Protein 9UUJ (pdb70)

B-factor: mean 112.84, std 22.41, range [71.05, 209.16]

Radius of gyration: 23.54 Å; Cα contacts (8 Å, |Δi|>4): 653; chains: 2; bounding box: 39×75×49 Å

Structure (mmCIF, N/CA/C/O backbone):
data_9UUJ
#
_entry.id   9UUJ
#
_cell.length_a   125.094
_cell.length_b   125.094
_cell.length_c   73.588
_cell.angle_alpha   90.00
_cell.angle_beta   90.00
_cell.angle_gamma   120.00
#
_symmetry.space_group_name_H-M   'P 64'
#
loop_
_entity.id
_entity.type
_entity.pdbx_description
1 polymer 'AP-2 complex subunit mu'
2 polymer 'Protein E7'
#
loop_
_atom_site.group_PDB
_atom_site.id
_atom_site.type_symbol
_atom_site.label_atom_id
_atom_site.label_alt_id
_atom_site.label_comp_id
_atom_site.label_asym_id
_atom_site.label_entity_id
_atom_site.label_seq_id
_atom_site.pdbx_PDB_ins_code
_atom_site.Cartn_x
_atom_site.Cartn_y
_atom_site.Cartn_z
_atom_site.occupancy
_atom_site.B_iso_or_equiv
_atom_site.auth_seq_id
_atom_site.auth_comp_id
_atom_site.auth_asym_id
_atom_site.auth_atom_id
_atom_site.pdbx_PDB_model_num
ATOM 1 N N . ILE A 1 5 ? 49.007 2.765 28.649 1.00 144.97 159 ILE A N 1
ATOM 2 C CA . ILE A 1 5 ? 49.269 1.825 27.569 1.00 148.36 159 ILE A CA 1
ATOM 3 C C . ILE A 1 5 ? 50.715 1.350 27.686 1.00 151.86 159 ILE A C 1
ATOM 4 O O . ILE A 1 5 ? 51.653 2.144 27.589 1.00 153.30 159 ILE A O 1
ATOM 9 N N . GLY A 1 6 ? 50.887 0.049 27.907 1.00 148.22 160 GLY A N 1
ATOM 10 C CA . GLY A 1 6 ? 52.174 -0.518 28.244 1.00 149.84 160 GLY A CA 1
ATOM 11 C C . GLY A 1 6 ? 53.036 -0.964 27.090 1.00 156.04 160 GLY A C 1
ATOM 12 O O . GLY A 1 6 ? 54.151 -1.447 27.315 1.00 155.53 160 GLY A O 1
ATOM 13 N N . TRP A 1 7 ? 52.554 -0.830 25.855 1.00 156.41 161 TRP A N 1
ATOM 14 C CA . TRP A 1 7 ? 53.338 -1.172 24.678 1.00 150.75 161 TRP A CA 1
ATOM 15 C C . TRP A 1 7 ? 53.851 0.044 23.922 1.00 149.88 161 TRP A C 1
ATOM 16 O O . TRP A 1 7 ? 54.642 -0.120 22.985 1.00 149.47 161 TRP A O 1
ATOM 27 N N . ARG A 1 8 ? 53.429 1.251 24.295 1.00 153.62 162 ARG A N 1
ATOM 28 C CA . ARG A 1 8 ? 53.865 2.457 23.603 1.00 151.46 162 ARG A CA 1
ATOM 29 C C . ARG A 1 8 ? 53.964 3.594 24.606 1.00 151.66 162 ARG A C 1
ATOM 30 O O . ARG A 1 8 ? 53.029 3.828 25.377 1.00 150.26 162 ARG A O 1
ATOM 38 N N . ARG A 1 9 ? 55.092 4.294 24.589 1.00 150.42 163 ARG A N 1
ATOM 39 C CA . ARG A 1 9 ? 55.290 5.430 25.472 1.00 147.60 163 ARG A CA 1
ATOM 40 C C . ARG A 1 9 ? 54.628 6.675 24.890 1.00 146.57 163 ARG A C 1
ATOM 41 O O . ARG A 1 9 ? 54.406 6.789 23.682 1.00 143.69 163 ARG A O 1
ATOM 49 N N . GLU A 1 10 ? 54.306 7.614 25.773 1.00 150.26 164 GLU A N 1
ATOM 50 C CA . GLU A 1 10 ? 53.709 8.878 25.374 1.00 146.68 164 GLU A CA 1
ATOM 51 C C . GLU A 1 10 ? 54.791 9.890 25.023 1.00 142.95 164 GLU A C 1
ATOM 52 O O . GLU A 1 10 ? 55.889 9.881 25.587 1.00 137.02 164 GLU A O 1
ATOM 58 N N . GLY A 1 11 ? 54.470 10.765 24.075 1.00 143.13 165 GLY A N 1
ATOM 59 C CA . GLY A 1 11 ? 55.373 11.825 23.684 1.00 140.66 165 GLY A CA 1
ATOM 60 C C . GLY A 1 11 ? 56.284 11.519 22.517 1.00 138.40 165 GLY A C 1
ATOM 61 O O . GLY A 1 11 ? 57.220 12.290 22.270 1.00 137.63 165 GLY A O 1
ATOM 62 N N . ILE A 1 12 ? 56.053 10.423 21.793 1.00 143.40 166 ILE A N 1
ATOM 63 C CA . ILE A 1 12 ? 56.857 10.132 20.612 1.00 136.97 166 ILE A CA 1
ATOM 64 C C . ILE A 1 12 ? 56.505 11.125 19.515 1.00 123.17 166 ILE A C 1
ATOM 65 O O . ILE A 1 12 ? 55.325 11.386 19.246 1.00 121.83 166 ILE A O 1
ATOM 70 N N . LYS A 1 13 ? 57.527 11.697 18.883 1.00 124.70 167 LYS A N 1
ATOM 71 C CA . LYS A 1 13 ? 57.328 12.657 17.802 1.00 124.62 167 LYS A CA 1
ATOM 72 C C . LYS A 1 13 ? 58.391 12.441 16.738 1.00 123.70 167 LYS A C 1
ATOM 73 O O . LYS A 1 13 ? 59.583 12.627 17.002 1.00 120.11 167 LYS A O 1
ATOM 77 N N . TYR A 1 14 ? 57.954 12.031 15.551 1.00 124.22 168 TYR A N 1
ATOM 78 C CA . TYR A 1 14 ? 58.797 11.935 14.373 1.00 122.94 168 TYR A CA 1
ATOM 79 C C . TYR A 1 14 ? 58.447 13.049 13.397 1.00 122.45 168 TYR A C 1
ATOM 80 O O . TYR A 1 14 ? 57.301 13.499 13.325 1.00 116.32 168 TYR A O 1
ATOM 89 N N . ARG A 1 15 ? 59.455 13.488 12.645 1.00 127.08 169 ARG A N 1
ATOM 90 C CA . ARG A 1 15 ? 59.280 14.521 11.631 1.00 128.72 169 ARG A CA 1
ATOM 91 C C . ARG A 1 15 ? 58.516 13.967 10.437 1.00 129.09 169 ARG A C 1
ATOM 92 O O . ARG A 1 15 ? 57.379 14.370 10.163 1.00 125.00 169 ARG A O 1
ATOM 100 N N . ARG A 1 16 ? 59.153 13.048 9.718 1.00 130.24 170 ARG A N 1
ATOM 101 C CA . ARG A 1 16 ? 58.545 12.373 8.577 1.00 128.05 170 ARG A CA 1
ATOM 102 C C . ARG A 1 16 ? 57.792 11.161 9.108 1.00 123.53 170 ARG A C 1
ATOM 103 O O . ARG A 1 16 ? 58.390 10.119 9.392 1.00 122.83 170 ARG A O 1
ATOM 111 N N . ASN A 1 17 ? 56.475 11.296 9.256 1.00 115.71 171 ASN A N 1
ATOM 112 C CA . ASN A 1 17 ? 55.655 10.169 9.684 1.00 120.60 171 ASN A CA 1
ATOM 113 C C . ASN A 1 17 ? 55.593 9.100 8.599 1.00 123.51 171 ASN A C 1
ATOM 114 O O . ASN A 1 17 ? 54.714 9.141 7.731 1.00 124.61 171 ASN A O 1
ATOM 119 N N . GLU A 1 18 ? 56.507 8.135 8.650 1.00 121.20 172 GLU A N 1
ATOM 120 C CA . GLU A 1 18 ? 56.573 7.066 7.667 1.00 112.70 172 GLU A CA 1
ATOM 121 C C . GLU A 1 18 ? 55.899 5.802 8.185 1.00 116.83 172 GLU A C 1
ATOM 122 O O . GLU A 1 18 ? 55.487 5.707 9.344 1.00 118.30 172 GLU A O 1
ATOM 128 N N . LEU A 1 19 ? 55.812 4.811 7.299 1.00 115.49 173 LEU A N 1
ATOM 129 C CA . LEU A 1 19 ? 55.011 3.622 7.573 1.00 107.00 173 LEU A CA 1
ATOM 130 C C . LEU A 1 19 ? 55.448 2.527 6.611 1.00 107.32 173 LEU A C 1
ATOM 131 O O . LEU A 1 19 ? 55.126 2.587 5.421 1.00 110.18 173 LEU A O 1
ATOM 136 N N . PHE A 1 20 ? 56.179 1.541 7.117 1.00 103.70 174 PHE A N 1
ATOM 137 C CA . PHE A 1 20 ? 56.621 0.408 6.320 1.00 106.18 174 PHE A CA 1
ATOM 138 C C . PHE A 1 20 ? 55.816 -0.825 6.706 1.00 106.63 174 PHE A C 1
ATOM 139 O O . PHE A 1 20 ? 55.620 -1.103 7.894 1.00 107.43 174 PHE A O 1
ATOM 147 N N . LEU A 1 21 ? 55.350 -1.558 5.696 1.00 105.22 175 LEU A N 1
ATOM 148 C CA . LEU A 1 21 ? 54.424 -2.672 5.891 1.00 98.17 175 LEU A CA 1
ATOM 149 C C . LEU A 1 21 ? 54.895 -3.849 5.048 1.00 96.11 175 LEU A C 1
ATOM 150 O O . LEU A 1 21 ? 54.896 -3.766 3.817 1.00 99.48 175 LEU A O 1
ATOM 155 N N . ASP A 1 22 ? 55.287 -4.940 5.701 1.00 91.49 176 ASP A N 1
ATOM 156 C CA . ASP A 1 22 ? 55.780 -6.128 5.018 1.00 88.64 176 ASP A CA 1
ATOM 157 C C . ASP A 1 22 ? 54.767 -7.256 5.159 1.00 84.90 176 ASP A C 1
ATOM 158 O O . ASP A 1 22 ? 54.368 -7.600 6.277 1.00 88.69 176 ASP A O 1
ATOM 163 N N . VAL A 1 23 ? 54.348 -7.821 4.030 1.00 84.47 177 VAL A N 1
ATOM 164 C CA . VAL A 1 23 ? 53.428 -8.954 3.998 1.00 80.01 177 VAL A CA 1
ATOM 165 C C . VAL A 1 23 ? 54.243 -10.177 3.603 1.00 82.63 177 VAL A C 1
ATOM 166 O O . VAL A 1 23 ? 54.695 -10.292 2.457 1.00 80.69 177 VAL A O 1
ATOM 170 N N . LEU A 1 24 ? 54.427 -11.094 4.547 1.00 83.26 178 LEU A N 1
ATOM 171 C CA . LEU A 1 24 ? 55.362 -12.205 4.407 1.00 82.24 178 LEU A CA 1
ATOM 172 C C . LEU A 1 24 ? 54.586 -13.514 4.445 1.00 84.54 178 LEU A C 1
ATOM 173 O O . LEU A 1 24 ? 54.066 -13.900 5.497 1.00 89.55 178 LEU A O 1
ATOM 178 N N . GLU A 1 25 ? 54.517 -14.203 3.313 1.00 85.78 179 GLU A N 1
ATOM 179 C CA . GLU A 1 25 ? 53.812 -15.471 3.225 1.00 88.64 179 GLU A CA 1
ATOM 180 C C . GLU A 1 25 ? 54.782 -16.601 2.904 1.00 92.05 179 GLU A C 1
ATOM 181 O O . GLU A 1 25 ? 55.895 -16.380 2.419 1.00 96.23 179 GLU A O 1
ATOM 187 N N . SER A 1 26 ? 54.341 -17.826 3.187 1.00 89.39 180 SER A N 1
ATOM 188 C CA . SER A 1 26 ? 55.085 -19.039 2.857 1.00 89.85 180 SER A CA 1
ATOM 189 C C . SER A 1 26 ? 54.113 -20.025 2.229 1.00 90.69 180 SER A C 1
ATOM 190 O O . SER A 1 26 ? 53.249 -20.575 2.921 1.00 93.96 180 SER A O 1
ATOM 193 N N . VAL A 1 27 ? 54.249 -20.246 0.926 1.00 89.20 181 VAL A N 1
ATOM 194 C CA . VAL A 1 27 ? 53.356 -21.134 0.194 1.00 83.10 181 VAL A CA 1
ATOM 195 C C . VAL A 1 27 ? 53.874 -22.563 0.300 1.00 87.67 181 VAL A C 1
ATOM 196 O O . VAL A 1 27 ? 55.054 -22.834 0.048 1.00 95.49 181 VAL A O 1
ATOM 200 N N . ASN A 1 28 ? 52.994 -23.473 0.700 1.00 80.91 182 ASN A N 1
ATOM 201 C CA . ASN A 1 28 ? 53.315 -24.881 0.868 1.00 79.88 182 ASN A CA 1
ATOM 202 C C . ASN A 1 28 ? 52.424 -25.698 -0.055 1.00 85.69 182 ASN A C 1
ATOM 203 O O . ASN A 1 28 ? 51.225 -25.431 -0.164 1.00 96.20 182 ASN A O 1
ATOM 208 N N . LEU A 1 29 ? 53.004 -26.695 -0.715 1.00 85.04 183 LEU A N 1
ATOM 209 C CA . LEU A 1 29 ? 52.249 -27.447 -1.705 1.00 82.80 183 LEU A CA 1
ATOM 210 C C . LEU A 1 29 ? 52.838 -28.840 -1.864 1.00 81.08 183 LEU A C 1
ATOM 211 O O . LEU A 1 29 ? 54.059 -29.003 -1.918 1.00 86.74 183 LEU A O 1
ATOM 216 N N . LEU A 1 30 ? 51.961 -29.835 -1.938 1.00 82.29 184 LEU A N 1
ATOM 217 C CA . LEU A 1 30 ? 52.312 -31.173 -2.386 1.00 84.43 184 LEU A CA 1
ATOM 218 C C . LEU A 1 30 ? 51.474 -31.491 -3.613 1.00 83.31 184 LEU A C 1
ATOM 219 O O . LEU A 1 30 ? 50.249 -31.342 -3.585 1.00 88.91 184 LEU A O 1
ATOM 224 N N . MET A 1 31 ? 52.127 -31.915 -4.688 1.00 82.57 185 MET A N 1
ATOM 225 C CA . MET A 1 31 ? 51.457 -32.098 -5.965 1.00 88.57 185 MET A CA 1
ATOM 226 C C . MET A 1 31 ? 51.843 -33.439 -6.570 1.00 91.99 185 MET A C 1
ATOM 227 O O . MET A 1 31 ? 53.014 -33.828 -6.545 1.00 95.80 185 MET A O 1
ATOM 232 N N . SER A 1 32 ? 50.852 -34.146 -7.108 1.00 89.67 186 SER A N 1
ATOM 233 C CA . SER A 1 32 ? 51.093 -35.397 -7.805 1.00 94.32 186 SER A CA 1
ATOM 234 C C . SER A 1 32 ? 51.880 -35.120 -9.086 1.00 103.67 186 SER A C 1
ATOM 235 O O . SER A 1 32 ? 52.012 -33.968 -9.507 1.00 103.93 186 SER A O 1
ATOM 238 N N . PRO A 1 33 ? 52.442 -36.154 -9.724 1.00 102.54 187 PRO A N 1
ATOM 239 C CA . PRO A 1 33 ? 53.137 -35.915 -11.002 1.00 102.04 187 PRO A CA 1
ATOM 240 C C . PRO A 1 33 ? 52.227 -35.377 -12.088 1.00 105.88 187 PRO A C 1
ATOM 241 O O . PRO A 1 33 ? 52.693 -34.663 -12.984 1.00 106.60 187 PRO A O 1
ATOM 245 N N . GLN A 1 34 ? 50.938 -35.689 -12.024 1.00 105.49 188 GLN A N 1
ATOM 246 C CA . GLN A 1 34 ? 49.977 -35.298 -13.042 1.00 101.58 188 GLN A CA 1
ATOM 247 C C . GLN A 1 34 ? 49.428 -33.892 -12.839 1.00 102.95 188 GLN A C 1
ATOM 248 O O . GLN A 1 34 ? 48.559 -33.468 -13.607 1.00 104.53 188 GLN A O 1
ATOM 254 N N . GLY A 1 35 ? 49.908 -33.163 -11.836 1.00 105.96 189 GLY A N 1
ATOM 255 C CA . GLY A 1 35 ? 49.493 -31.793 -11.621 1.00 106.19 189 GLY A CA 1
ATOM 256 C C . GLY A 1 35 ? 48.323 -31.597 -10.686 1.00 106.05 189 GLY A C 1
ATOM 257 O O . GLY A 1 35 ? 47.777 -30.487 -10.632 1.00 108.02 189 GLY A O 1
ATOM 258 N N . GLN A 1 36 ? 47.916 -32.626 -9.947 1.00 102.45 190 GLN A N 1
ATOM 259 C CA . GLN A 1 36 ? 46.810 -32.506 -9.009 1.00 102.64 190 GLN A CA 1
ATOM 260 C C . GLN A 1 36 ? 47.336 -32.034 -7.659 1.00 96.18 190 GLN A C 1
ATOM 261 O O . GLN A 1 36 ? 48.333 -32.561 -7.156 1.00 94.27 190 GLN A O 1
ATOM 267 N N . VAL A 1 37 ? 46.680 -31.028 -7.087 1.00 85.05 191 VAL A N 1
ATOM 268 C CA . VAL A 1 37 ? 47.101 -30.466 -5.807 1.00 87.28 191 VAL A CA 1
ATOM 269 C C . VAL A 1 37 ? 46.679 -31.429 -4.702 1.00 91.74 191 VAL A C 1
ATOM 270 O O . VAL A 1 37 ? 45.487 -31.599 -4.433 1.00 94.01 191 VAL A O 1
ATOM 274 N N . LEU A 1 38 ? 47.661 -32.064 -4.059 1.00 95.00 192 LEU A N 1
ATOM 275 C CA . LEU A 1 38 ? 47.371 -33.022 -2.995 1.00 93.43 192 LEU A CA 1
ATOM 276 C C . LEU A 1 38 ? 47.112 -32.317 -1.667 1.00 96.52 192 LEU A C 1
ATOM 277 O O . LEU A 1 38 ? 46.211 -32.708 -0.916 1.00 101.90 192 LEU A O 1
ATOM 282 N N . SER A 1 39 ? 47.892 -31.283 -1.365 1.00 92.05 193 SER A N 1
ATOM 283 C CA . SER A 1 39 ? 47.717 -30.495 -0.154 1.00 91.45 193 SER A CA 1
ATOM 284 C C . SER A 1 39 ? 48.430 -29.170 -0.357 1.00 88.23 193 SER A C 1
ATOM 285 O O . SER A 1 39 ? 49.524 -29.133 -0.923 1.00 91.50 193 SER A O 1
ATOM 288 N N . ALA A 1 40 ? 47.805 -28.088 0.095 1.00 91.18 194 ALA A N 1
ATOM 289 C CA . ALA A 1 40 ? 48.400 -26.774 -0.083 1.00 90.60 194 ALA A CA 1
ATOM 290 C C . ALA A 1 40 ? 47.779 -25.795 0.900 1.00 93.27 194 ALA A C 1
ATOM 291 O O . ALA A 1 40 ? 46.585 -25.872 1.205 1.00 99.89 194 ALA A O 1
ATOM 293 N N . HIS A 1 41 ? 48.609 -24.881 1.396 1.00 90.74 195 HIS A N 1
ATOM 294 C CA . HIS A 1 41 ? 48.159 -23.797 2.259 1.00 95.55 195 HIS A CA 1
ATOM 295 C C . HIS A 1 41 ? 49.243 -22.731 2.294 1.00 95.94 195 HIS A C 1
ATOM 296 O O . HIS A 1 41 ? 50.393 -22.978 1.921 1.00 100.14 195 HIS A O 1
ATOM 303 N N . VAL A 1 42 ? 48.862 -21.543 2.754 1.00 93.90 196 VAL A N 1
ATOM 304 C CA . VAL A 1 42 ? 49.778 -20.422 2.918 1.00 87.19 196 VAL A CA 1
ATOM 305 C C . VAL A 1 42 ? 49.809 -20.045 4.391 1.00 86.23 196 VAL A C 1
ATOM 306 O O . VAL A 1 42 ? 48.756 -19.912 5.023 1.00 92.18 196 VAL A O 1
ATOM 310 N N . SER A 1 43 ? 51.012 -19.892 4.938 1.00 84.40 197 SER A N 1
ATOM 311 C CA . SER A 1 43 ? 51.217 -19.373 6.284 1.00 87.68 197 SER A CA 1
ATOM 312 C C . SER A 1 43 ? 51.855 -17.997 6.166 1.00 89.70 197 SER A C 1
ATOM 313 O O . SER A 1 43 ? 52.929 -17.861 5.570 1.00 98.00 197 SER A O 1
ATOM 316 N N . GLY A 1 44 ? 51.200 -16.981 6.727 1.00 91.16 198 GLY A N 1
ATOM 317 C CA . GLY A 1 44 ? 51.639 -15.618 6.548 1.00 96.81 198 GLY A CA 1
ATOM 318 C C . GLY A 1 44 ? 51.666 -14.840 7.849 1.00 98.97 198 GLY A C 1
ATOM 319 O O . GLY A 1 44 ? 51.074 -15.228 8.855 1.00 102.71 198 GLY A O 1
ATOM 320 N N . ARG A 1 45 ? 52.377 -13.717 7.801 1.00 92.49 199 ARG A N 1
ATOM 321 C CA . ARG A 1 45 ? 52.401 -12.754 8.891 1.00 94.07 199 ARG A CA 1
ATOM 322 C C . ARG A 1 45 ? 52.552 -11.360 8.297 1.00 92.18 199 ARG A C 1
ATOM 323 O O . ARG A 1 45 ? 53.046 -11.189 7.180 1.00 94.65 199 ARG A O 1
ATOM 331 N N . VAL A 1 46 ? 52.111 -10.357 9.054 1.00 96.25 200 VAL A N 1
ATOM 332 C CA . VAL A 1 46 ? 52.142 -8.966 8.613 1.00 90.37 200 VAL A CA 1
ATOM 333 C C . VAL A 1 46 ? 52.857 -8.160 9.689 1.00 93.10 200 VAL A C 1
ATOM 334 O O . VAL A 1 46 ? 52.332 -7.992 10.798 1.00 101.07 200 VAL A O 1
ATOM 338 N N . VAL A 1 47 ? 54.049 -7.665 9.368 1.00 93.61 201 VAL A N 1
ATOM 339 C CA . VAL A 1 47 ? 54.870 -6.893 10.293 1.00 94.25 201 VAL A CA 1
ATOM 340 C C . VAL A 1 47 ? 54.851 -5.435 9.853 1.00 96.37 201 VAL A C 1
ATOM 341 O O . VAL A 1 47 ? 54.825 -5.138 8.652 1.00 98.90 201 VAL A O 1
ATOM 345 N N . MET A 1 48 ? 54.852 -4.528 10.826 1.00 97.85 202 MET A N 1
ATOM 346 C CA . MET A 1 48 ? 54.666 -3.104 10.578 1.00 99.00 202 MET A CA 1
ATOM 347 C C . MET A 1 48 ? 55.807 -2.331 11.217 1.00 104.82 202 MET A C 1
ATOM 348 O O . MET A 1 48 ? 55.973 -2.369 12.439 1.00 114.45 202 MET A O 1
ATOM 353 N N . LYS A 1 49 ? 56.597 -1.641 10.396 1.00 100.35 203 LYS A N 1
ATOM 354 C CA . LYS A 1 49 ? 57.570 -0.674 10.893 1.00 105.88 203 LYS A CA 1
ATOM 355 C C . LYS A 1 49 ? 56.886 0.686 10.982 1.00 113.82 203 LYS A C 1
ATOM 356 O O . LYS A 1 49 ? 56.646 1.338 9.960 1.00 112.85 203 LYS A O 1
ATOM 362 N N . SER A 1 50 ? 56.576 1.112 12.203 1.00 114.81 204 SER A N 1
ATOM 363 C CA . SER A 1 50 ? 55.788 2.309 12.458 1.00 111.43 204 SER A CA 1
ATOM 364 C C . SER A 1 50 ? 56.682 3.426 12.975 1.00 119.80 204 SER A C 1
ATOM 365 O O . SER A 1 50 ? 57.396 3.247 13.967 1.00 124.27 204 SER A O 1
ATOM 368 N N . TYR A 1 51 ? 56.624 4.583 12.309 1.00 119.85 205 TYR A N 1
ATOM 369 C CA . TYR A 1 51 ? 57.300 5.800 12.757 1.00 118.50 205 TYR A CA 1
ATOM 370 C C . TYR A 1 51 ? 56.290 6.952 12.721 1.00 120.62 205 TYR A C 1
ATOM 371 O O . TYR A 1 51 ? 56.364 7.845 11.875 1.00 116.29 205 TYR A O 1
ATOM 380 N N . LEU A 1 52 ? 55.344 6.928 13.656 1.00 124.49 206 LEU A N 1
ATOM 381 C CA . LEU A 1 52 ? 54.299 7.937 13.743 1.00 126.13 206 LEU A CA 1
ATOM 382 C C . LEU A 1 52 ? 54.401 8.680 15.069 1.00 125.76 206 LEU A C 1
ATOM 383 O O . LEU A 1 52 ? 54.898 8.143 16.064 1.00 129.69 206 LEU A O 1
ATOM 388 N N . SER A 1 53 ? 53.926 9.923 15.073 1.00 125.44 207 SER A N 1
ATOM 389 C CA . SER A 1 53 ? 54.091 10.810 16.215 1.00 128.79 207 SER A CA 1
ATOM 390 C C . SER A 1 53 ? 52.887 10.734 17.145 1.00 131.56 207 SER A C 1
ATOM 391 O O . SER A 1 53 ? 51.743 10.628 16.695 1.00 128.28 207 SER A O 1
ATOM 394 N N . GLY A 1 54 ? 53.156 10.789 18.448 1.00 139.23 208 GLY A N 1
ATOM 395 C CA . GLY A 1 54 ? 52.090 10.800 19.432 1.00 140.10 208 GLY A CA 1
ATOM 396 C C . GLY A 1 54 ? 51.533 9.413 19.707 1.00 134.44 208 GLY A C 1
ATOM 397 O O . GLY A 1 54 ? 52.242 8.408 19.659 1.00 136.52 208 GLY A O 1
ATOM 398 N N . MET A 1 55 ? 50.237 9.371 20.012 1.00 132.40 209 MET A N 1
ATOM 399 C CA . MET A 1 55 ? 49.525 8.117 20.224 1.00 133.58 209 MET A CA 1
ATOM 400 C C . MET A 1 55 ? 48.487 7.943 19.122 1.00 137.19 209 MET A C 1
ATOM 401 O O . MET A 1 55 ? 47.295 8.196 19.341 1.00 140.98 209 MET A O 1
ATOM 406 N N . PRO A 1 56 ? 48.896 7.517 17.932 1.00 136.49 210 PRO A N 1
ATOM 407 C CA . PRO A 1 56 ? 47.965 7.453 16.805 1.00 131.83 210 PRO A CA 1
ATOM 408 C C . PRO A 1 56 ? 47.049 6.241 16.882 1.00 136.31 210 PRO A C 1
ATOM 409 O O . PRO A 1 56 ? 47.311 5.260 17.580 1.00 139.38 210 PRO A O 1
ATOM 413 N N . GLU A 1 57 ? 45.955 6.330 16.132 1.00 140.39 211 GLU A N 1
ATOM 414 C CA . GLU A 1 57 ? 44.949 5.279 16.051 1.00 140.25 211 GLU A CA 1
ATOM 415 C C . GLU A 1 57 ? 44.861 4.826 14.600 1.00 139.39 211 GLU A C 1
ATOM 416 O O . GLU A 1 57 ? 44.562 5.634 13.714 1.00 141.44 211 GLU A O 1
ATOM 422 N N . CYS A 1 58 ? 45.127 3.544 14.356 1.00 132.94 212 CYS A N 1
ATOM 423 C CA . CYS A 1 58 ? 45.295 3.027 13.005 1.00 124.64 212 CYS A CA 1
ATOM 424 C C . CYS A 1 58 ? 44.264 1.952 12.692 1.00 131.01 212 CYS A C 1
ATOM 425 O O . CYS A 1 58 ? 43.947 1.109 13.537 1.00 131.84 212 CYS A O 1
ATOM 428 N N . LYS A 1 59 ? 43.760 1.986 11.460 1.00 131.46 213 LYS A N 1
ATOM 429 C CA . LYS A 1 59 ? 42.781 1.026 10.966 1.00 133.97 213 LYS A CA 1
ATOM 430 C C . LYS A 1 59 ? 43.360 0.333 9.743 1.00 131.14 213 LYS A C 1
ATOM 431 O O . LYS A 1 59 ? 43.663 0.986 8.740 1.00 131.40 213 LYS A O 1
ATOM 437 N N . PHE A 1 60 ? 43.512 -0.981 9.827 1.00 131.56 214 PHE A N 1
ATOM 438 C CA . PHE A 1 60 ? 44.069 -1.781 8.749 1.00 124.72 214 PHE A CA 1
ATOM 439 C C . PHE A 1 60 ? 42.959 -2.616 8.126 1.00 124.06 214 PHE A C 1
ATOM 440 O O . PHE A 1 60 ? 42.256 -3.350 8.829 1.00 125.22 214 PHE A O 1
ATOM 448 N N . GLY A 1 61 ? 42.791 -2.483 6.811 1.00 116.94 215 GLY A N 1
ATOM 449 C CA . GLY A 1 61 ? 41.760 -3.214 6.105 1.00 124.16 215 GLY A CA 1
ATOM 450 C C . GLY A 1 61 ? 42.333 -3.915 4.891 1.00 120.45 215 GLY A C 1
ATOM 451 O O . GLY A 1 61 ? 43.420 -3.590 4.409 1.00 114.31 215 GLY A O 1
ATOM 452 N N . MET A 1 62 ? 41.570 -4.884 4.395 1.00 126.22 216 MET A N 1
ATOM 453 C CA . MET A 1 62 ? 42.007 -5.739 3.297 1.00 122.11 216 MET A CA 1
ATOM 454 C C . MET A 1 62 ? 40.790 -6.467 2.741 1.00 129.76 216 MET A C 1
ATOM 455 O O . MET A 1 62 ? 39.663 -6.289 3.214 1.00 139.77 216 MET A O 1
ATOM 460 N N . ASN A 1 63 ? 41.032 -7.300 1.731 1.00 124.51 217 ASN A N 1
ATOM 461 C CA . ASN A 1 63 ? 39.985 -8.088 1.083 1.00 133.65 217 ASN A CA 1
ATOM 462 C C . ASN A 1 63 ? 39.772 -9.380 1.866 1.00 136.95 217 ASN A C 1
ATOM 463 O O . ASN A 1 63 ? 40.308 -10.436 1.531 1.00 136.37 217 ASN A O 1
ATOM 468 N N . ASP A 1 64 ? 38.965 -9.297 2.920 1.00 147.08 218 ASP A N 1
ATOM 469 C CA . ASP A 1 64 ? 38.690 -10.458 3.755 1.00 145.54 218 ASP A CA 1
ATOM 470 C C . ASP A 1 64 ? 37.265 -10.938 3.485 1.00 153.13 218 ASP A C 1
ATOM 471 O O . ASP A 1 64 ? 37.037 -12.119 3.219 1.00 147.74 218 ASP A O 1
ATOM 476 N N . GLN A 1 85 ? 39.716 -9.455 -6.980 1.00 152.95 239 GLN A N 1
ATOM 477 C CA . GLN A 1 85 ? 40.250 -10.512 -6.126 1.00 161.78 239 GLN A CA 1
ATOM 478 C C . GLN A 1 85 ? 39.712 -10.425 -4.702 1.00 167.01 239 GLN A C 1
ATOM 479 O O . GLN A 1 85 ? 39.400 -9.343 -4.205 1.00 159.65 239 GLN A O 1
ATOM 485 N N . SER A 1 86 ? 39.612 -11.582 -4.052 1.00 169.71 240 SER A N 1
ATOM 486 C CA . SER A 1 86 ? 39.229 -11.670 -2.651 1.00 160.64 240 SER A CA 1
ATOM 487 C C . SER A 1 86 ? 40.012 -12.807 -2.010 1.00 154.17 240 SER A C 1
ATOM 488 O O . SER A 1 86 ? 40.716 -13.563 -2.685 1.00 147.30 240 SER A O 1
ATOM 491 N N . ILE A 1 87 ? 39.898 -12.918 -0.688 1.00 153.18 241 ILE A N 1
ATOM 492 C CA . ILE A 1 87 ? 40.477 -14.044 0.034 1.00 155.25 241 ILE A CA 1
ATOM 493 C C . ILE A 1 87 ? 39.719 -14.232 1.338 1.00 154.68 241 ILE A C 1
ATOM 494 O O . ILE A 1 87 ? 39.239 -13.272 1.948 1.00 149.72 241 ILE A O 1
ATOM 499 N N . ALA A 1 88 ? 39.583 -15.491 1.739 1.00 158.29 242 ALA A N 1
ATOM 500 C CA . ALA A 1 88 ? 39.163 -15.852 3.081 1.00 158.56 242 ALA A CA 1
ATOM 501 C C . ALA A 1 88 ? 40.384 -16.310 3.863 1.00 154.63 242 ALA A C 1
ATOM 502 O O . ALA A 1 88 ? 41.235 -17.037 3.338 1.00 146.63 242 ALA A O 1
ATOM 504 N N . ILE A 1 89 ? 40.468 -15.872 5.114 1.00 155.56 243 ILE A N 1
ATOM 505 C CA . ILE A 1 89 ? 41.595 -16.175 5.984 1.00 137.42 243 ILE A CA 1
ATOM 506 C C . ILE A 1 89 ? 41.100 -17.116 7.070 1.00 137.41 243 ILE A C 1
ATOM 507 O O . ILE A 1 89 ? 40.255 -16.740 7.892 1.00 151.58 243 ILE A O 1
ATOM 512 N N . ASP A 1 90 ? 41.634 -18.339 7.071 1.00 137.40 244 ASP A N 1
ATOM 513 C CA . ASP A 1 90 ? 41.112 -19.388 7.940 1.00 147.72 244 ASP A CA 1
ATOM 514 C C . ASP A 1 90 ? 41.339 -19.052 9.412 1.00 150.60 244 ASP A C 1
ATOM 515 O O . ASP A 1 90 ? 40.388 -18.965 10.198 1.00 157.40 244 ASP A O 1
ATOM 520 N N . ASP A 1 91 ? 42.595 -18.855 9.802 1.00 148.26 245 ASP A N 1
ATOM 521 C CA . ASP A 1 91 ? 42.952 -18.608 11.191 1.00 150.26 245 ASP A CA 1
ATOM 522 C C . ASP A 1 91 ? 43.500 -17.195 11.360 1.00 138.50 245 ASP A C 1
ATOM 523 O O . ASP A 1 91 ? 43.940 -16.553 10.403 1.00 126.53 245 ASP A O 1
ATOM 528 N N . CYS A 1 92 ? 43.462 -16.714 12.601 1.00 140.34 246 CYS A N 1
ATOM 529 C CA . CYS A 1 92 ? 44.005 -15.408 12.942 1.00 119.82 246 CYS A CA 1
ATOM 530 C C . CYS A 1 92 ? 44.555 -15.461 14.358 1.00 124.18 246 CYS A C 1
ATOM 531 O O . CYS A 1 92 ? 43.955 -16.075 15.244 1.00 134.24 246 CYS A O 1
ATOM 534 N N . THR A 1 93 ? 45.711 -14.828 14.555 1.00 121.33 247 THR A N 1
ATOM 535 C CA . THR A 1 93 ? 46.321 -14.717 15.880 1.00 132.63 247 THR A CA 1
ATOM 536 C C . THR A 1 93 ? 46.964 -13.334 15.945 1.00 135.46 247 THR A C 1
ATOM 537 O O . THR A 1 93 ? 48.025 -13.107 15.356 1.00 132.81 247 THR A O 1
ATOM 541 N N . PHE A 1 94 ? 46.314 -12.424 16.656 1.00 142.38 248 PHE A N 1
ATOM 542 C CA . PHE A 1 94 ? 46.648 -11.010 16.647 1.00 139.50 248 PHE A CA 1
ATOM 543 C C . PHE A 1 94 ? 47.575 -10.631 17.795 1.00 153.80 248 PHE A C 1
ATOM 544 O O . PHE A 1 94 ? 47.745 -11.371 18.768 1.00 160.07 248 PHE A O 1
ATOM 552 N N . HIS A 1 95 ? 48.162 -9.442 17.669 1.00 155.45 249 HIS A N 1
ATOM 553 C CA . HIS A 1 95 ? 48.923 -8.838 18.750 1.00 161.03 249 HIS A CA 1
ATOM 554 C C . HIS A 1 95 ? 47.977 -8.462 19.895 1.00 168.80 249 HIS A C 1
ATOM 555 O O . HIS A 1 95 ? 46.752 -8.569 19.790 1.00 168.06 249 HIS A O 1
ATOM 562 N N . GLN A 1 96 ? 48.561 -8.009 21.005 1.00 172.34 250 GLN A N 1
ATOM 563 C CA . GLN A 1 96 ? 47.768 -7.709 22.191 1.00 174.82 250 GLN A CA 1
ATOM 564 C C . GLN A 1 96 ? 47.129 -6.325 22.154 1.00 170.37 250 GLN A C 1
ATOM 565 O O . GLN A 1 96 ? 46.360 -5.995 23.065 1.00 168.63 250 GLN A O 1
ATOM 571 N N . CYS A 1 97 ? 47.416 -5.519 21.130 1.00 165.37 251 CYS A N 1
ATOM 572 C CA . CYS A 1 97 ? 46.948 -4.140 21.060 1.00 163.83 251 CYS A CA 1
ATOM 573 C C . CYS A 1 97 ? 45.699 -3.961 20.205 1.00 160.94 251 CYS A C 1
ATOM 574 O O . CYS A 1 97 ? 45.094 -2.882 20.243 1.00 157.74 251 CYS A O 1
ATOM 577 N N . VAL A 1 98 ? 45.298 -4.980 19.448 1.00 154.58 252 VAL A N 1
ATOM 578 C CA . VAL A 1 98 ? 44.216 -4.855 18.477 1.00 151.51 252 VAL A CA 1
ATOM 579 C C . VAL A 1 98 ? 42.870 -4.981 19.175 1.00 151.09 252 VAL A C 1
ATOM 580 O O . VAL A 1 98 ? 42.805 -5.103 20.403 1.00 154.70 252 VAL A O 1
ATOM 584 N N . ARG A 1 99 ? 41.793 -4.985 18.390 1.00 148.71 253 ARG A N 1
ATOM 585 C CA . ARG A 1 99 ? 40.433 -5.053 18.915 1.00 148.35 253 ARG A CA 1
ATOM 586 C C . ARG A 1 99 ? 39.407 -5.202 17.792 1.00 137.84 253 ARG A C 1
ATOM 587 O O . ARG A 1 99 ? 39.492 -4.526 16.766 1.00 124.30 253 ARG A O 1
ATOM 595 N N . ILE A 1 109 ? 40.204 -3.884 11.242 1.00 113.66 263 ILE A N 1
ATOM 596 C CA . ILE A 1 109 ? 40.896 -3.983 12.523 1.00 137.61 263 ILE A CA 1
ATOM 597 C C . ILE A 1 109 ? 41.346 -2.592 12.982 1.00 140.04 263 ILE A C 1
ATOM 598 O O . ILE A 1 109 ? 41.536 -1.695 12.159 1.00 138.87 263 ILE A O 1
ATOM 603 N N . SER A 1 110 ? 41.510 -2.415 14.295 1.00 138.76 264 SER A N 1
ATOM 604 C CA . SER A 1 110 ? 41.923 -1.144 14.876 1.00 135.60 264 SER A CA 1
ATOM 605 C C . SER A 1 110 ? 42.909 -1.394 16.006 1.00 141.90 264 SER A C 1
ATOM 606 O O . SER A 1 110 ? 42.812 -2.395 16.720 1.00 150.66 264 SER A O 1
ATOM 609 N N . PHE A 1 111 ? 43.839 -0.453 16.183 1.00 137.16 265 PHE A N 1
ATOM 610 C CA . PHE A 1 111 ? 44.923 -0.637 17.142 1.00 137.52 265 PHE A CA 1
ATOM 611 C C . PHE A 1 111 ? 45.762 0.620 17.319 1.00 139.08 265 PHE A C 1
ATOM 612 O O . PHE A 1 111 ? 45.860 1.451 16.410 1.00 136.96 265 PHE A O 1
ATOM 620 N N . ILE A 1 112 ? 46.380 0.765 18.492 1.00 142.39 266 ILE A N 1
ATOM 621 C CA . ILE A 1 112 ? 47.431 1.742 18.714 1.00 136.28 266 ILE A CA 1
ATOM 622 C C . ILE A 1 112 ? 48.773 0.998 18.571 1.00 136.83 266 ILE A C 1
ATOM 623 O O . ILE A 1 112 ? 49.083 0.160 19.429 1.00 139.38 266 ILE A O 1
ATOM 628 N N . PRO A 1 113 ? 49.539 1.255 17.523 1.00 130.76 267 PRO A N 1
ATOM 629 C CA . PRO A 1 113 ? 50.712 0.422 17.248 1.00 130.04 267 PRO A CA 1
ATOM 630 C C . PRO A 1 113 ? 51.908 0.864 18.070 1.00 127.25 267 PRO A C 1
ATOM 631 O O . PRO A 1 113 ? 52.100 2.064 18.311 1.00 131.32 267 PRO A O 1
ATOM 635 N N . PRO A 1 114 ? 52.735 -0.077 18.522 1.00 124.18 268 PRO A N 1
ATOM 636 C CA . PRO A 1 114 ? 53.963 0.293 19.233 1.00 127.09 268 PRO A CA 1
ATOM 637 C C . PRO A 1 114 ? 54.933 1.023 18.314 1.00 128.03 268 PRO A C 1
ATOM 638 O O . PRO A 1 114 ? 54.756 1.093 17.096 1.00 128.43 268 PRO A O 1
ATOM 642 N N . ASP A 1 115 ? 55.980 1.578 18.920 1.00 126.58 269 ASP A N 1
ATOM 643 C CA . ASP A 1 115 ? 57.002 2.311 18.182 1.00 124.41 269 ASP A CA 1
ATOM 644 C C . ASP A 1 115 ? 58.051 1.333 17.664 1.00 124.91 269 ASP A C 1
ATOM 645 O O . ASP A 1 115 ? 58.734 0.674 18.456 1.00 127.95 269 ASP A O 1
ATOM 650 N N . GLY A 1 116 ? 58.181 1.236 16.342 1.00 122.09 270 GLY A N 1
ATOM 651 C CA . GLY A 1 116 ? 59.195 0.377 15.759 1.00 113.93 270 GLY A CA 1
ATOM 652 C C . GLY A 1 116 ? 58.619 -0.842 15.060 1.00 112.40 270 GLY A C 1
ATOM 653 O O . GLY A 1 116 ? 57.461 -0.844 14.628 1.00 118.44 270 GLY A O 1
ATOM 654 N N . GLU A 1 117 ? 59.424 -1.895 14.939 1.00 112.55 271 GLU A N 1
ATOM 655 C CA . GLU A 1 117 ? 59.019 -3.109 14.237 1.00 113.38 271 GLU A CA 1
ATOM 656 C C . GLU A 1 117 ? 58.292 -4.057 15.183 1.00 112.29 271 GLU A C 1
ATOM 657 O O . GLU A 1 117 ? 58.796 -4.371 16.265 1.00 113.75 271 GLU A O 1
ATOM 663 N N . PHE A 1 118 ? 57.105 -4.503 14.774 1.00 109.36 272 PHE A N 1
ATOM 664 C CA . PHE A 1 118 ? 56.338 -5.467 15.549 1.00 111.92 272 PHE A CA 1
ATOM 665 C C . PHE A 1 118 ? 55.461 -6.274 14.604 1.00 113.45 272 PHE A C 1
ATOM 666 O O . PHE A 1 118 ? 55.095 -5.813 13.519 1.00 114.75 272 PHE A O 1
ATOM 674 N N . GLU A 1 119 ? 55.112 -7.483 15.037 1.00 113.18 273 GLU A N 1
ATOM 675 C CA . GLU A 1 119 ? 54.251 -8.367 14.259 1.00 112.40 273 GLU A CA 1
ATOM 676 C C . GLU A 1 119 ? 52.793 -8.030 14.547 1.00 113.84 273 GLU A C 1
ATOM 677 O O . GLU A 1 119 ? 52.340 -8.132 15.692 1.00 122.16 273 GLU A O 1
ATOM 683 N N . LEU A 1 120 ? 52.061 -7.624 13.508 1.00 109.24 274 LEU A N 1
ATOM 684 C CA . LEU A 1 120 ? 50.663 -7.243 13.685 1.00 109.02 274 LEU A CA 1
ATOM 685 C C . LEU A 1 120 ? 49.747 -8.458 13.754 1.00 112.05 274 LEU A C 1
ATOM 686 O O . LEU A 1 120 ? 48.821 -8.491 14.573 1.00 119.45 274 LEU A O 1
ATOM 691 N N . MET A 1 121 ? 49.985 -9.461 12.911 1.00 110.91 275 MET A N 1
ATOM 692 C CA . MET A 1 121 ? 49.092 -10.608 12.834 1.00 108.91 275 MET A CA 1
ATOM 693 C C . MET A 1 121 ? 49.788 -11.751 12.111 1.00 104.72 275 MET A C 1
ATOM 694 O O . MET A 1 121 ? 50.662 -11.528 11.269 1.00 108.09 275 MET A O 1
ATOM 699 N N . ARG A 1 122 ? 49.400 -12.972 12.467 1.00 103.64 276 ARG A N 1
ATOM 700 C CA . ARG A 1 122 ? 49.664 -14.166 11.680 1.00 100.68 276 ARG A CA 1
ATOM 701 C C . ARG A 1 122 ? 48.347 -14.638 11.078 1.00 104.87 276 ARG A C 1
ATOM 702 O O . ARG A 1 122 ? 47.266 -14.276 11.549 1.00 119.58 276 ARG A O 1
ATOM 706 N N . TYR A 1 123 ? 48.434 -15.435 10.018 1.00 102.91 277 TYR A N 1
ATOM 707 C CA . TYR A 1 123 ? 47.226 -15.950 9.384 1.00 105.49 277 TYR A CA 1
ATOM 708 C C . TYR A 1 123 ? 47.576 -17.191 8.573 1.00 106.42 277 TYR A C 1
ATOM 709 O O . TYR A 1 123 ? 48.741 -17.582 8.462 1.00 109.67 277 TYR A O 1
ATOM 718 N N . ARG A 1 124 ? 46.541 -17.813 8.015 1.00 100.15 278 ARG A N 1
ATOM 719 C CA . ARG A 1 124 ? 46.697 -18.997 7.177 1.00 98.40 278 ARG A CA 1
ATOM 720 C C . ARG A 1 124 ? 45.453 -19.123 6.316 1.00 103.90 278 ARG A C 1
ATOM 721 O O . ARG A 1 124 ? 44.340 -19.110 6.846 1.00 118.83 278 ARG A O 1
ATOM 729 N N . THR A 1 125 ? 45.629 -19.219 5.001 1.00 100.17 279 THR A N 1
ATOM 730 C CA . THR A 1 125 ? 44.527 -19.497 4.092 1.00 105.41 279 THR A CA 1
ATOM 731 C C . THR A 1 125 ? 44.817 -20.784 3.336 1.00 99.96 279 THR A C 1
ATOM 732 O O . THR A 1 125 ? 45.967 -21.212 3.221 1.00 98.88 279 THR A O 1
ATOM 736 N N . THR A 1 126 ? 43.757 -21.414 2.835 1.00 104.96 280 THR A N 1
ATOM 737 C CA . THR A 1 126 ? 43.900 -22.623 2.036 1.00 103.75 280 THR A CA 1
ATOM 738 C C . THR A 1 126 ? 43.125 -22.585 0.729 1.00 105.80 280 THR A C 1
ATOM 739 O O . THR A 1 126 ? 43.301 -23.491 -0.094 1.00 108.55 280 THR A O 1
ATOM 743 N N . LYS A 1 127 ? 42.291 -21.574 0.506 1.00 105.30 281 LYS A N 1
ATOM 744 C CA . LYS A 1 127 ? 41.413 -21.514 -0.649 1.00 107.10 281 LYS A CA 1
ATOM 745 C C . LYS A 1 127 ? 41.945 -20.505 -1.656 1.00 104.41 281 LYS A C 1
ATOM 746 O O . LYS A 1 127 ? 42.390 -19.417 -1.278 1.00 107.10 281 LYS A O 1
ATOM 752 N N . ASP A 1 128 ? 41.887 -20.875 -2.934 1.00 108.13 282 ASP A N 1
ATOM 753 C CA . ASP A 1 128 ? 42.272 -20.004 -4.042 1.00 121.60 282 ASP A CA 1
ATOM 754 C C . ASP A 1 128 ? 43.679 -19.443 -3.845 1.00 113.84 282 ASP A C 1
ATOM 755 O O . ASP A 1 128 ? 43.890 -18.238 -3.694 1.00 109.11 282 ASP A O 1
ATOM 760 N N . ILE A 1 129 ? 44.650 -20.349 -3.857 1.00 107.68 283 ILE A N 1
ATOM 761 C CA . ILE A 1 129 ? 46.048 -20.006 -3.626 1.00 98.31 283 ILE A CA 1
ATOM 762 C C . ILE A 1 129 ? 46.774 -19.950 -4.961 1.00 95.14 283 ILE A C 1
ATOM 763 O O . ILE A 1 129 ? 46.680 -20.883 -5.769 1.00 101.86 283 ILE A O 1
ATOM 768 N N . ILE A 1 130 ? 47.501 -18.860 -5.192 1.00 88.56 284 ILE A N 1
ATOM 769 C CA . ILE A 1 130 ? 48.314 -18.738 -6.398 1.00 92.39 284 ILE A CA 1
ATOM 770 C C . ILE A 1 130 ? 49.531 -19.644 -6.241 1.00 91.20 284 ILE A C 1
ATOM 771 O O . ILE A 1 130 ? 50.446 -19.340 -5.471 1.00 94.24 284 ILE A O 1
ATOM 776 N N . LEU A 1 131 ? 49.544 -20.761 -6.967 1.00 86.12 285 LEU A N 1
ATOM 777 C CA . LEU A 1 131 ? 50.721 -21.619 -6.993 1.00 83.75 285 LEU A CA 1
ATOM 778 C C . LEU A 1 131 ? 51.733 -21.041 -7.973 1.00 84.68 285 LEU A C 1
ATOM 779 O O . LEU A 1 131 ? 51.542 -21.132 -9.193 1.00 86.76 285 LEU A O 1
ATOM 784 N N . PRO A 1 132 ? 52.823 -20.449 -7.481 1.00 81.20 286 PRO A N 1
ATOM 785 C CA . PRO A 1 132 ? 53.695 -19.668 -8.369 1.00 79.10 286 PRO A CA 1
ATOM 786 C C . PRO A 1 132 ? 54.493 -20.507 -9.348 1.00 84.24 286 PRO A C 1
ATOM 787 O O . PRO A 1 132 ? 54.954 -19.964 -10.359 1.00 93.74 286 PRO A O 1
ATOM 791 N N . PHE A 1 133 ? 54.684 -21.798 -9.094 1.00 77.99 287 PHE A N 1
ATOM 792 C CA . PHE A 1 133 ? 55.448 -22.630 -10.008 1.00 74.88 287 PHE A CA 1
ATOM 793 C C . PHE A 1 133 ? 54.768 -23.983 -10.142 1.00 80.92 287 PHE A C 1
ATOM 794 O O . PHE A 1 133 ? 54.010 -24.411 -9.269 1.00 89.16 287 PHE A O 1
ATOM 802 N N . ARG A 1 134 ? 55.044 -24.651 -11.260 1.00 75.94 288 ARG A N 1
ATOM 803 C CA . ARG A 1 134 ? 54.459 -25.951 -11.569 1.00 79.96 288 ARG A CA 1
ATOM 804 C C . ARG A 1 134 ? 55.577 -26.901 -11.970 1.00 86.26 288 ARG A C 1
ATOM 805 O O . ARG A 1 134 ? 56.145 -26.772 -13.058 1.00 92.37 288 ARG A O 1
ATOM 813 N N . VAL A 1 135 ? 55.897 -27.848 -11.096 1.00 88.21 289 VAL A N 1
ATOM 814 C CA . VAL A 1 135 ? 56.966 -28.805 -11.355 1.00 82.77 289 VAL A CA 1
ATOM 815 C C . VAL A 1 135 ? 56.386 -30.000 -12.096 1.00 87.86 289 VAL A C 1
ATOM 816 O O . VAL A 1 135 ? 55.392 -30.594 -11.662 1.00 93.55 289 VAL A O 1
ATOM 820 N N . ILE A 1 136 ? 57.008 -30.352 -13.216 1.00 84.11 290 ILE A N 1
ATOM 821 C CA . ILE A 1 136 ? 56.525 -31.407 -14.094 1.00 90.07 290 ILE A CA 1
ATOM 822 C C . ILE A 1 136 ? 57.643 -32.423 -14.303 1.00 94.46 290 ILE A C 1
ATOM 823 O O . ILE A 1 136 ? 58.507 -32.254 -15.160 1.00 96.36 290 ILE A O 1
ATOM 828 N N . PRO A 1 137 ? 57.630 -33.519 -13.545 1.00 87.62 291 PRO A N 1
ATOM 829 C CA . PRO A 1 137 ? 58.684 -34.531 -13.663 1.00 85.52 291 PRO A CA 1
ATOM 830 C C . PRO A 1 137 ? 58.425 -35.541 -14.770 1.00 99.15 291 PRO A C 1
ATOM 831 O O . PRO A 1 137 ? 57.285 -35.844 -15.127 1.00 112.33 291 PRO A O 1
ATOM 835 N N . LEU A 1 138 ? 59.525 -36.082 -15.296 1.00 101.26 292 LEU A N 1
ATOM 836 C CA . LEU A 1 138 ? 59.470 -37.122 -16.321 1.00 97.72 292 LEU A CA 1
ATOM 837 C C . LEU A 1 138 ? 60.666 -38.038 -16.111 1.00 94.34 292 LEU A C 1
ATOM 838 O O . LEU A 1 138 ? 61.803 -37.633 -16.361 1.00 97.56 292 LEU A O 1
ATOM 843 N N . VAL A 1 139 ? 60.413 -39.259 -15.648 1.00 95.30 293 VAL A N 1
ATOM 844 C CA . VAL A 1 139 ? 61.460 -40.232 -15.359 1.00 94.59 293 VAL A CA 1
ATOM 845 C C . VAL A 1 139 ? 61.254 -41.435 -16.267 1.00 92.82 293 VAL A C 1
ATOM 846 O O . VAL A 1 139 ? 60.123 -41.905 -16.432 1.00 102.11 293 VAL A O 1
ATOM 850 N N . ARG A 1 140 ? 62.342 -41.930 -16.855 1.00 93.60 294 ARG A N 1
ATOM 851 C CA . ARG A 1 140 ? 62.275 -43.034 -17.807 1.00 102.90 294 ARG A CA 1
ATOM 852 C C . ARG A 1 140 ? 63.388 -44.027 -17.507 1.00 110.69 294 ARG A C 1
ATOM 853 O O . ARG A 1 140 ? 64.571 -43.690 -17.620 1.00 110.06 294 ARG A O 1
ATOM 861 N N . GLU A 1 141 ? 63.006 -45.242 -17.118 1.00 110.93 295 GLU A N 1
ATOM 862 C CA . GLU A 1 141 ? 63.975 -46.309 -16.910 1.00 115.33 295 GLU A CA 1
ATOM 863 C C . GLU A 1 141 ? 64.601 -46.721 -18.235 1.00 120.50 295 GLU A C 1
ATOM 864 O O . GLU A 1 141 ? 63.933 -46.765 -19.272 1.00 123.31 295 GLU A O 1
ATOM 870 N N . VAL A 1 142 ? 65.894 -47.025 -18.196 1.00 121.17 296 VAL A N 1
ATOM 871 C CA . VAL A 1 142 ? 66.616 -47.556 -19.350 1.00 118.68 296 VAL A CA 1
ATOM 872 C C . VAL A 1 142 ? 67.263 -48.851 -18.869 1.00 127.69 296 VAL A C 1
ATOM 873 O O . VAL A 1 142 ? 68.365 -48.847 -18.306 1.00 125.50 296 VAL A O 1
ATOM 877 N N . GLY A 1 143 ? 66.561 -49.968 -19.064 1.00 136.68 297 GLY A N 1
ATOM 878 C CA . GLY A 1 143 ? 67.018 -51.232 -18.512 1.00 138.18 297 GLY A CA 1
ATOM 879 C C . GLY A 1 143 ? 67.090 -51.157 -17.001 1.00 139.71 297 GLY A C 1
ATOM 880 O O . GLY A 1 143 ? 66.122 -50.795 -16.322 1.00 141.93 297 GLY A O 1
ATOM 881 N N . ARG A 1 144 ? 68.262 -51.493 -16.459 1.00 134.02 298 ARG A N 1
ATOM 882 C CA . ARG A 1 144 ? 68.506 -51.426 -15.023 1.00 138.03 298 ARG A CA 1
ATOM 883 C C . ARG A 1 144 ? 69.751 -50.603 -14.709 1.00 130.20 298 ARG A C 1
ATOM 884 O O . ARG A 1 144 ? 70.302 -50.713 -13.608 1.00 127.49 298 ARG A O 1
ATOM 892 N N . THR A 1 145 ? 70.192 -49.768 -15.647 1.00 121.70 299 THR A N 1
ATOM 893 C CA . THR A 1 145 ? 71.476 -49.093 -15.520 1.00 122.62 299 THR A CA 1
ATOM 894 C C . THR A 1 145 ? 71.354 -47.578 -15.640 1.00 126.66 299 THR A C 1
ATOM 895 O O . THR A 1 145 ? 71.922 -46.843 -14.827 1.00 129.09 299 THR A O 1
ATOM 899 N N . LYS A 1 146 ? 70.625 -47.099 -16.641 1.00 123.82 300 LYS A N 1
ATOM 900 C CA . LYS A 1 146 ? 70.476 -45.672 -16.885 1.00 114.65 300 LYS A CA 1
ATOM 901 C C . LYS A 1 146 ? 69.178 -45.154 -16.279 1.00 113.09 300 LYS A C 1
ATOM 902 O O . LYS A 1 146 ? 68.230 -45.904 -16.039 1.00 112.03 300 LYS A O 1
ATOM 908 N N . LEU A 1 147 ? 69.149 -43.843 -16.033 1.00 109.54 301 LEU A N 1
ATOM 909 C CA . LEU A 1 147 ? 67.932 -43.142 -15.609 1.00 105.62 301 LEU A CA 1
ATOM 910 C C . LEU A 1 147 ? 67.896 -41.794 -16.328 1.00 108.27 301 LEU A C 1
ATOM 911 O O . LEU A 1 147 ? 68.489 -40.817 -15.862 1.00 108.94 301 LEU A O 1
ATOM 916 N N . GLU A 1 148 ? 67.199 -41.757 -17.463 1.00 107.53 302 GLU A N 1
ATOM 917 C CA . GLU A 1 148 ? 66.932 -40.507 -18.163 1.00 99.35 302 GLU A CA 1
ATOM 918 C C . GLU A 1 148 ? 65.810 -39.762 -17.450 1.00 97.86 302 GLU A C 1
ATOM 919 O O . GLU A 1 148 ? 64.695 -40.280 -17.327 1.00 103.51 302 GLU A O 1
ATOM 925 N N . VAL A 1 149 ? 66.104 -38.553 -16.974 1.00 93.07 303 VAL A N 1
ATOM 926 C CA . VAL A 1 149 ? 65.160 -37.754 -16.201 1.00 91.06 303 VAL A CA 1
ATOM 927 C C . VAL A 1 149 ? 65.058 -36.367 -16.820 1.00 91.50 303 VAL A C 1
ATOM 928 O O . VAL A 1 149 ? 66.062 -35.800 -17.265 1.00 93.80 303 VAL A O 1
ATOM 932 N N . LYS A 1 150 ? 63.842 -35.819 -16.846 1.00 90.53 304 LYS A N 1
ATOM 933 C CA . LYS A 1 150 ? 63.588 -34.478 -17.362 1.00 87.58 304 LYS A CA 1
ATOM 934 C C . LYS A 1 150 ? 62.587 -33.780 -16.455 1.00 89.67 304 LYS A C 1
ATOM 935 O O . LYS A 1 150 ? 61.540 -34.348 -16.131 1.00 96.90 304 LYS A O 1
ATOM 938 N N . VAL A 1 151 ? 62.905 -32.552 -16.049 1.00 86.78 305 VAL A N 1
ATOM 939 C CA . VAL A 1 151 ? 62.063 -31.778 -15.144 1.00 81.13 305 VAL A CA 1
ATOM 940 C C . VAL A 1 151 ? 61.826 -30.403 -15.752 1.00 90.12 305 VAL A C 1
ATOM 941 O O . VAL A 1 151 ? 62.776 -29.734 -16.175 1.00 89.48 305 VAL A O 1
ATOM 945 N N . VAL A 1 152 ? 60.563 -29.984 -15.791 1.00 92.75 306 VAL A N 1
ATOM 946 C CA . VAL A 1 152 ? 60.157 -28.715 -16.382 1.00 88.72 306 VAL A CA 1
ATOM 947 C C . VAL A 1 152 ? 59.540 -27.853 -15.291 1.00 90.62 306 VAL A C 1
ATOM 948 O O . VAL A 1 152 ? 58.668 -28.316 -14.548 1.00 91.94 306 VAL A O 1
ATOM 952 N N . ILE A 1 153 ? 59.987 -26.608 -15.195 1.00 84.65 307 ILE A N 1
ATOM 953 C CA . ILE A 1 153 ? 59.366 -25.619 -14.324 1.00 79.65 307 ILE A CA 1
ATOM 954 C C . ILE A 1 153 ? 58.543 -24.684 -15.190 1.00 85.06 307 ILE A C 1
ATOM 955 O O . ILE A 1 153 ? 59.021 -24.206 -16.225 1.00 92.28 307 ILE A O 1
ATOM 960 N N . LYS A 1 154 ? 57.309 -24.424 -14.774 1.00 87.01 308 LYS A N 1
ATOM 961 C CA . LYS A 1 154 ? 56.450 -23.442 -15.425 1.00 88.12 308 LYS A CA 1
ATOM 962 C C . LYS A 1 154 ? 56.086 -22.379 -14.398 1.00 88.99 308 LYS A C 1
ATOM 963 O O . LYS A 1 154 ? 55.336 -22.654 -13.454 1.00 92.00 308 LYS A O 1
ATOM 969 N N . SER A 1 155 ? 56.629 -21.176 -14.568 1.00 89.72 309 SER A N 1
ATOM 970 C CA . SER A 1 155 ? 56.213 -20.048 -13.746 1.00 88.73 309 SER A CA 1
ATOM 971 C C . SER A 1 155 ? 54.796 -19.634 -14.120 1.00 90.82 309 SER A C 1
ATOM 972 O O . SER A 1 155 ? 54.417 -19.650 -15.295 1.00 97.06 309 SER A O 1
ATOM 975 N N . ASN A 1 156 ? 53.999 -19.255 -13.107 1.00 89.54 310 ASN A N 1
ATOM 976 C CA . ASN A 1 156 ? 52.574 -18.996 -13.302 1.00 93.30 310 ASN A CA 1
ATOM 977 C C . ASN A 1 156 ? 52.185 -17.719 -12.545 1.00 93.92 310 ASN A C 1
ATOM 978 O O . ASN A 1 156 ? 51.491 -17.747 -11.532 1.00 98.78 310 ASN A O 1
ATOM 983 N N . PHE A 1 157 ? 52.645 -16.575 -13.051 1.00 94.61 311 PHE A N 1
ATOM 984 C CA . PHE A 1 157 ? 52.285 -15.272 -12.499 1.00 94.80 311 PHE A CA 1
ATOM 985 C C . PHE A 1 157 ? 52.533 -14.220 -13.575 1.00 100.02 311 PHE A C 1
ATOM 986 O O . PHE A 1 157 ? 52.897 -14.544 -14.710 1.00 104.23 311 PHE A O 1
ATOM 994 N N . LYS A 1 158 ? 52.321 -12.955 -13.212 1.00 95.46 312 LYS A N 1
ATOM 995 C CA . LYS A 1 158 ? 52.463 -11.862 -14.167 1.00 96.37 312 LYS A CA 1
ATOM 996 C C . LYS A 1 158 ? 53.869 -11.850 -14.762 1.00 105.97 312 LYS A C 1
ATOM 997 O O . LYS A 1 158 ? 54.853 -11.903 -14.012 1.00 107.79 312 LYS A O 1
ATOM 1003 N N . PRO A 1 159 ? 54.009 -11.784 -16.090 1.00 107.16 313 PRO A N 1
ATOM 1004 C CA . PRO A 1 159 ? 55.354 -11.715 -16.684 1.00 104.17 313 PRO A CA 1
ATOM 1005 C C . PRO A 1 159 ? 56.106 -10.439 -16.343 1.00 104.00 313 PRO A C 1
ATOM 1006 O O . PRO A 1 159 ? 57.329 -10.398 -16.528 1.00 105.65 313 PRO A O 1
ATOM 1010 N N . SER A 1 160 ? 55.423 -9.404 -15.848 1.00 100.72 314 SER A N 1
ATOM 1011 C CA . SER A 1 160 ? 56.103 -8.187 -15.422 1.00 110.30 314 SER A CA 1
ATOM 1012 C C . SER A 1 160 ? 56.889 -8.375 -14.130 1.00 110.48 314 SER A C 1
ATOM 1013 O O . SER A 1 160 ? 57.700 -7.506 -13.788 1.00 115.81 314 SER A O 1
ATOM 1016 N N . LEU A 1 161 ? 56.677 -9.479 -13.418 1.00 103.27 315 LEU A N 1
ATOM 1017 C CA . LEU A 1 161 ? 57.330 -9.750 -12.146 1.00 95.22 315 LEU A CA 1
ATOM 1018 C C . LEU A 1 161 ? 58.345 -10.876 -12.306 1.00 98.87 315 LEU A C 1
ATOM 1019 O O . LEU A 1 161 ? 58.158 -11.793 -13.111 1.00 102.83 315 LEU A O 1
ATOM 1024 N N . LEU A 1 162 ? 59.422 -10.801 -11.529 1.00 99.27 316 LEU A N 1
ATOM 1025 C CA . LEU A 1 162 ? 60.481 -11.802 -11.552 1.00 100.26 316 LEU A CA 1
ATOM 1026 C C . LEU A 1 162 ? 60.472 -12.604 -10.259 1.00 95.29 316 LEU A C 1
ATOM 1027 O O . LEU A 1 162 ? 60.487 -12.029 -9.166 1.00 86.36 316 LEU A O 1
ATOM 1032 N N . ALA A 1 163 ? 60.449 -13.926 -10.386 1.00 93.90 317 ALA A N 1
ATOM 1033 C CA . ALA A 1 163 ? 60.794 -14.773 -9.258 1.00 87.91 317 ALA A CA 1
ATOM 1034 C C . ALA A 1 163 ? 62.307 -14.770 -9.077 1.00 92.34 317 ALA A C 1
ATOM 1035 O O . ALA A 1 163 ? 63.066 -14.615 -10.037 1.00 99.31 317 ALA A O 1
ATOM 1037 N N . GLN A 1 164 ? 62.746 -14.923 -7.832 1.00 89.53 318 GLN A N 1
ATOM 1038 C CA . GLN A 1 164 ? 64.162 -14.872 -7.509 1.00 87.02 318 GLN A CA 1
ATOM 1039 C C . GLN A 1 164 ? 64.518 -16.013 -6.568 1.00 89.11 318 GLN A C 1
ATOM 1040 O O . GLN A 1 164 ? 63.655 -16.580 -5.892 1.00 88.04 318 GLN A O 1
ATOM 1046 N N . LYS A 1 165 ? 65.810 -16.337 -6.537 1.00 89.33 319 LYS A N 1
ATOM 1047 C CA . LYS A 1 165 ? 66.350 -17.409 -5.702 1.00 90.85 319 LYS A CA 1
ATOM 1048 C C . LYS A 1 165 ? 65.594 -18.717 -5.932 1.00 87.50 319 LYS A C 1
ATOM 1049 O O . LYS A 1 165 ? 64.948 -19.267 -5.039 1.00 87.99 319 LYS A O 1
ATOM 1055 N N . ILE A 1 166 ? 65.691 -19.209 -7.160 1.00 86.85 320 ILE A N 1
ATOM 1056 C CA . ILE A 1 166 ? 65.006 -20.430 -7.567 1.00 83.85 320 ILE A CA 1
ATOM 1057 C C . ILE A 1 166 ? 65.960 -21.605 -7.409 1.00 82.34 320 ILE A C 1
ATOM 1058 O O . ILE A 1 166 ? 67.060 -21.604 -7.972 1.00 88.67 320 ILE A O 1
ATOM 1063 N N . GLU A 1 167 ? 65.542 -22.605 -6.636 1.00 81.07 321 GLU A N 1
ATOM 1064 C CA . GLU A 1 167 ? 66.284 -23.846 -6.473 1.00 83.91 321 GLU A CA 1
ATOM 1065 C C . GLU A 1 167 ? 65.343 -25.020 -6.689 1.00 83.51 321 GLU A C 1
ATOM 1066 O O . GLU A 1 167 ? 64.220 -25.025 -6.177 1.00 89.04 321 GLU A O 1
ATOM 1072 N N . VAL A 1 168 ? 65.803 -26.009 -7.452 1.00 81.24 322 VAL A N 1
ATOM 1073 C CA . VAL A 1 168 ? 65.041 -27.221 -7.737 1.00 83.68 322 VAL A CA 1
ATOM 1074 C C . VAL A 1 168 ? 65.919 -28.410 -7.368 1.00 85.75 322 VAL A C 1
ATOM 1075 O O . VAL A 1 168 ? 66.963 -28.632 -7.993 1.00 84.95 322 VAL A O 1
ATOM 1079 N N . ARG A 1 169 ? 65.502 -29.172 -6.362 1.00 82.82 323 ARG A N 1
ATOM 1080 C CA . ARG A 1 169 ? 66.250 -30.330 -5.893 1.00 77.60 323 ARG A CA 1
ATOM 1081 C C . ARG A 1 169 ? 65.633 -31.593 -6.476 1.00 79.13 323 ARG A C 1
ATOM 1082 O O . ARG A 1 169 ? 64.454 -31.877 -6.244 1.00 82.28 323 ARG A O 1
ATOM 1090 N N . ILE A 1 170 ? 66.431 -32.345 -7.227 1.00 81.30 324 ILE A N 1
ATOM 1091 C CA . ILE A 1 170 ? 65.991 -33.599 -7.830 1.00 78.57 324 ILE A CA 1
ATOM 1092 C C . ILE A 1 170 ? 66.770 -34.737 -7.181 1.00 79.19 324 ILE A C 1
ATOM 1093 O O . ILE A 1 170 ? 67.984 -34.856 -7.396 1.00 86.83 324 ILE A O 1
ATOM 1098 N N . PRO A 1 171 ? 66.127 -35.583 -6.379 1.00 79.60 325 PRO A N 1
ATOM 1099 C CA . PRO A 1 171 ? 66.863 -36.638 -5.674 1.00 90.54 325 PRO A CA 1
ATOM 1100 C C . PRO A 1 171 ? 67.225 -37.796 -6.591 1.00 98.29 325 PRO A C 1
ATOM 1101 O O . PRO A 1 171 ? 66.425 -38.239 -7.420 1.00 91.80 325 PRO A O 1
ATOM 1105 N N . THR A 1 172 ? 68.444 -38.286 -6.428 1.00 101.85 326 THR A N 1
ATOM 1106 C CA . THR A 1 172 ? 68.976 -39.416 -7.169 1.00 100.17 326 THR A CA 1
ATOM 1107 C C . THR A 1 172 ? 68.948 -40.670 -6.310 1.00 102.54 326 THR A C 1
ATOM 1108 O O . THR A 1 172 ? 68.980 -40.590 -5.079 1.00 110.15 326 THR A O 1
ATOM 1112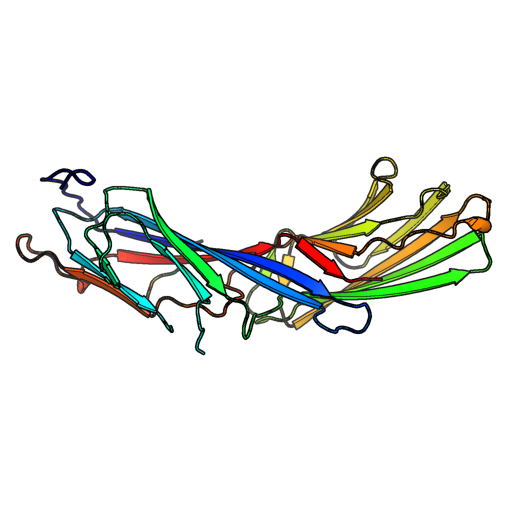 N N . PRO A 1 173 ? 68.883 -41.851 -6.921 1.00 101.92 327 PRO A N 1
ATOM 1113 C CA . PRO A 1 173 ? 68.907 -43.086 -6.131 1.00 104.58 327 PRO A CA 1
ATOM 1114 C C . PRO A 1 173 ? 70.232 -43.260 -5.404 1.00 105.01 327 PRO A C 1
ATOM 1115 O O . PRO A 1 173 ? 71.250 -42.649 -5.738 1.00 105.54 327 PRO A O 1
ATOM 1119 N N . LEU A 1 174 ? 70.197 -44.115 -4.380 1.00 106.06 328 LEU A N 1
ATOM 1120 C CA . LEU A 1 174 ? 71.376 -44.360 -3.555 1.00 107.19 328 LEU A CA 1
ATOM 1121 C C . LEU A 1 174 ? 72.473 -45.099 -4.313 1.00 112.97 328 LEU A C 1
ATOM 1122 O O . LEU A 1 174 ? 73.649 -44.997 -3.943 1.00 115.37 328 LEU A O 1
ATOM 1127 N N . ASN A 1 175 ? 72.115 -45.833 -5.360 1.00 109.08 329 ASN A N 1
ATOM 1128 C CA . ASN A 1 175 ? 73.056 -46.625 -6.154 1.00 103.07 329 ASN A CA 1
ATOM 1129 C C . ASN A 1 175 ? 73.494 -45.885 -7.415 1.00 108.69 329 ASN A C 1
ATOM 1130 O O . ASN A 1 175 ? 73.487 -46.441 -8.512 1.00 115.10 329 ASN A O 1
ATOM 1135 N N . THR A 1 176 ? 73.887 -44.621 -7.276 1.00 111.18 330 THR A N 1
ATOM 1136 C CA . THR A 1 176 ? 74.273 -43.790 -8.411 1.00 106.11 330 THR A CA 1
ATOM 1137 C C . THR A 1 176 ? 75.790 -43.666 -8.468 1.00 112.63 330 THR A C 1
ATOM 1138 O O . THR A 1 176 ? 76.418 -43.236 -7.494 1.00 118.95 330 THR A O 1
ATOM 1142 N N . SER A 1 177 ? 76.369 -44.021 -9.615 1.00 111.66 331 SER A N 1
ATOM 1143 C CA . SER A 1 177 ? 77.799 -43.857 -9.840 1.00 117.08 331 SER A CA 1
ATOM 1144 C C . SER A 1 177 ? 78.135 -42.496 -10.429 1.00 107.53 331 SER A C 1
ATOM 1145 O O . SER A 1 177 ? 79.097 -41.850 -10.002 1.00 114.63 331 SER A O 1
ATOM 1148 N N . GLY A 1 178 ? 77.362 -42.059 -11.413 1.00 105.87 332 GLY A N 1
ATOM 1149 C CA . GLY A 1 178 ? 77.549 -40.746 -11.991 1.00 108.34 332 GLY A CA 1
ATOM 1150 C C . GLY A 1 178 ? 76.236 -40.244 -12.546 1.00 112.12 332 GLY A C 1
ATOM 1151 O O . GLY A 1 178 ? 75.315 -41.019 -12.829 1.00 107.79 332 GLY A O 1
ATOM 1152 N N . VAL A 1 179 ? 76.154 -38.926 -12.676 1.00 99.16 333 VAL A N 1
ATOM 1153 C CA . VAL A 1 179 ? 75.026 -38.282 -13.326 1.00 97.93 333 VAL A CA 1
ATOM 1154 C C . VAL A 1 179 ? 75.580 -37.369 -14.407 1.00 98.85 333 VAL A C 1
ATOM 1155 O O . VAL A 1 179 ? 76.729 -36.922 -14.340 1.00 100.33 333 VAL A O 1
ATOM 1159 N N . GLN A 1 180 ? 74.762 -37.114 -15.423 1.00 99.90 334 GLN A N 1
ATOM 1160 C CA . GLN A 1 180 ? 75.138 -36.252 -16.534 1.00 97.29 334 GLN A CA 1
ATOM 1161 C C . GLN A 1 180 ? 73.979 -35.308 -16.788 1.00 95.59 334 GLN A C 1
ATOM 1162 O O . GLN A 1 180 ? 72.911 -35.744 -17.229 1.00 106.07 334 GLN A O 1
ATOM 1168 N N . VAL A 1 181 ? 74.174 -34.024 -16.507 1.00 90.81 335 VAL A N 1
ATOM 1169 C CA . VAL A 1 181 ? 73.105 -33.044 -16.649 1.00 95.71 335 VAL A CA 1
ATOM 1170 C C . VAL A 1 181 ? 73.578 -31.899 -17.529 1.00 93.90 335 VAL A C 1
ATOM 1171 O O . VAL A 1 181 ? 74.733 -31.466 -17.450 1.00 98.40 335 VAL A O 1
ATOM 1175 N N . ILE A 1 182 ? 72.687 -31.438 -18.399 1.00 92.81 336 ILE A N 1
ATOM 1176 C CA . ILE A 1 182 ? 72.813 -30.140 -19.038 1.00 99.57 336 ILE A CA 1
ATOM 1177 C C . ILE A 1 182 ? 71.506 -29.406 -18.801 1.00 95.01 336 ILE A C 1
ATOM 1178 O O . ILE A 1 182 ? 70.447 -30.012 -18.619 1.00 89.93 336 ILE A O 1
ATOM 1183 N N . CYS A 1 183 ? 71.592 -28.082 -18.779 1.00 99.52 337 CYS A N 1
ATOM 1184 C CA . CYS A 1 183 ? 70.410 -27.269 -18.558 1.00 99.94 337 CYS A CA 1
ATOM 1185 C C . CYS A 1 183 ? 70.531 -25.994 -19.373 1.00 111.33 337 CYS A C 1
ATOM 1186 O O . CYS A 1 183 ? 71.635 -25.530 -19.675 1.00 110.03 337 CYS A O 1
ATOM 1189 N N . MET A 1 184 ? 69.374 -25.440 -19.728 1.00 116.00 338 MET A N 1
ATOM 1190 C CA . MET A 1 184 ? 69.340 -24.222 -20.535 1.00 117.02 338 MET A CA 1
ATOM 1191 C C . MET A 1 184 ? 69.623 -22.996 -19.670 1.00 109.40 338 MET A C 1
ATOM 1192 O O . MET A 1 184 ? 70.694 -22.389 -19.767 1.00 106.98 338 MET A O 1
ATOM 1197 N N . LYS A 1 185 ? 68.678 -22.632 -18.808 1.00 108.18 339 LYS A N 1
ATOM 1198 C CA . LYS A 1 185 ? 68.850 -21.505 -17.903 1.00 101.23 339 LYS A CA 1
ATOM 1199 C C . LYS A 1 185 ? 69.462 -21.963 -16.585 1.00 100.42 339 LYS A C 1
ATOM 1200 O O . LYS A 1 185 ? 69.201 -23.070 -16.107 1.00 97.78 339 LYS A O 1
ATOM 1203 N N . GLY A 1 186 ? 70.291 -21.095 -16.005 1.00 104.42 340 GLY A N 1
ATOM 1204 C CA . GLY A 1 186 ? 70.891 -21.366 -14.716 1.00 101.18 340 GLY A CA 1
ATOM 1205 C C . GLY A 1 186 ? 72.016 -22.384 -14.766 1.00 100.55 340 GLY A C 1
ATOM 1206 O O . GLY A 1 186 ? 72.532 -22.759 -15.822 1.00 104.25 340 GLY A O 1
ATOM 1207 N N . LYS A 1 187 ? 72.394 -22.839 -13.572 1.00 100.59 341 LYS A N 1
ATOM 1208 C CA . LYS A 1 187 ? 73.480 -23.791 -13.384 1.00 98.85 341 LYS A CA 1
ATOM 1209 C C . LYS A 1 187 ? 73.003 -24.960 -12.533 1.00 95.38 341 LYS A C 1
ATOM 1210 O O . LYS A 1 187 ? 72.143 -24.805 -11.661 1.00 88.28 341 LYS A O 1
ATOM 1212 N N . ALA A 1 188 ? 73.576 -26.135 -12.787 1.00 95.07 342 ALA A N 1
ATOM 1213 C CA . ALA A 1 188 ? 73.190 -27.344 -12.074 1.00 92.59 342 ALA A CA 1
ATOM 1214 C C . ALA A 1 188 ? 74.435 -28.103 -11.639 1.00 93.55 342 ALA A C 1
ATOM 1215 O O . ALA A 1 188 ? 75.457 -28.103 -12.330 1.00 98.75 342 ALA A O 1
ATOM 1217 N N . LYS A 1 189 ? 74.335 -28.750 -10.479 1.00 89.43 343 LYS A N 1
ATOM 1218 C CA . LYS A 1 189 ? 75.418 -29.556 -9.937 1.00 93.86 343 LYS A CA 1
ATOM 1219 C C . LYS A 1 189 ? 74.819 -30.766 -9.237 1.00 94.10 343 LYS A C 1
ATOM 1220 O O . LYS A 1 189 ? 73.704 -30.708 -8.713 1.00 95.31 343 LYS A O 1
ATOM 1226 N N . TYR A 1 190 ? 75.559 -31.870 -9.249 1.00 92.96 344 TYR A N 1
ATOM 1227 C CA . TYR A 1 190 ? 75.168 -33.084 -8.541 1.00 91.47 344 TYR A CA 1
ATOM 1228 C C . TYR A 1 190 ? 75.946 -33.158 -7.233 1.00 100.63 344 TYR A C 1
ATOM 1229 O O . TYR A 1 190 ? 77.121 -33.530 -7.217 1.00 106.26 344 TYR A O 1
ATOM 1238 N N . LYS A 1 191 ? 75.288 -32.793 -6.137 1.00 101.73 345 LYS A N 1
ATOM 1239 C CA . LYS A 1 191 ? 75.847 -32.982 -4.800 1.00 105.10 345 LYS A CA 1
ATOM 1240 C C . LYS A 1 191 ? 75.650 -34.446 -4.426 1.00 100.09 345 LYS A C 1
ATOM 1241 O O . LYS A 1 191 ? 74.619 -34.838 -3.877 1.00 94.58 345 LYS A O 1
ATOM 1244 N N . ALA A 1 192 ? 76.662 -35.263 -4.737 1.00 101.57 346 ALA A N 1
ATOM 1245 C CA . ALA A 1 192 ? 76.563 -36.704 -4.523 1.00 101.65 346 ALA A CA 1
ATOM 1246 C C . ALA A 1 192 ? 76.437 -37.055 -3.048 1.00 104.07 346 ALA A C 1
ATOM 1247 O O . ALA A 1 192 ? 75.810 -38.065 -2.705 1.00 98.54 346 ALA A O 1
ATOM 1249 N N . SER A 1 193 ? 77.026 -36.242 -2.167 1.00 105.39 347 SER A N 1
ATOM 1250 C CA . SER A 1 193 ? 76.895 -36.471 -0.732 1.00 107.15 347 SER A CA 1
ATOM 1251 C C . SER A 1 193 ? 75.435 -36.394 -0.299 1.00 111.00 347 SER A C 1
ATOM 1252 O O . SER A 1 193 ? 74.909 -37.318 0.332 1.00 113.63 347 SER A O 1
ATOM 1255 N N . GLU A 1 194 ? 74.760 -35.291 -0.640 1.00 113.38 348 GLU A N 1
ATOM 1256 C CA . GLU A 1 194 ? 73.332 -35.137 -0.373 1.00 109.53 348 GLU A CA 1
ATOM 1257 C C . GLU A 1 194 ? 72.471 -36.062 -1.223 1.00 107.96 348 GLU A C 1
ATOM 1258 O O . GLU A 1 194 ? 71.258 -36.139 -0.989 1.00 106.35 348 GLU A O 1
ATOM 1264 N N . ASN A 1 195 ? 73.067 -36.738 -2.208 1.00 110.89 349 ASN A N 1
ATOM 1265 C CA . ASN A 1 195 ? 72.376 -37.708 -3.059 1.00 107.20 349 ASN A CA 1
ATOM 1266 C C . ASN A 1 195 ? 71.197 -37.061 -3.790 1.00 104.23 349 ASN A C 1
ATOM 1267 O O . ASN A 1 195 ? 70.073 -37.568 -3.787 1.00 97.14 349 ASN A O 1
ATOM 1272 N N . ALA A 1 196 ? 71.467 -35.922 -4.423 1.00 100.37 350 ALA A N 1
ATOM 1273 C CA . ALA A 1 196 ? 70.453 -35.201 -5.180 1.00 89.62 350 ALA A CA 1
ATOM 1274 C C . ALA A 1 196 ? 71.154 -34.265 -6.154 1.00 93.31 350 ALA A C 1
ATOM 1275 O O . ALA A 1 196 ? 72.362 -34.036 -6.068 1.00 97.89 350 ALA A O 1
ATOM 1277 N N . ILE A 1 197 ? 70.373 -33.730 -7.088 1.00 91.14 351 ILE A N 1
ATOM 1278 C CA . ILE A 1 197 ? 70.852 -32.772 -8.077 1.00 85.75 351 ILE A CA 1
ATOM 1279 C C . ILE A 1 197 ? 70.283 -31.408 -7.724 1.00 81.69 351 ILE A C 1
ATOM 12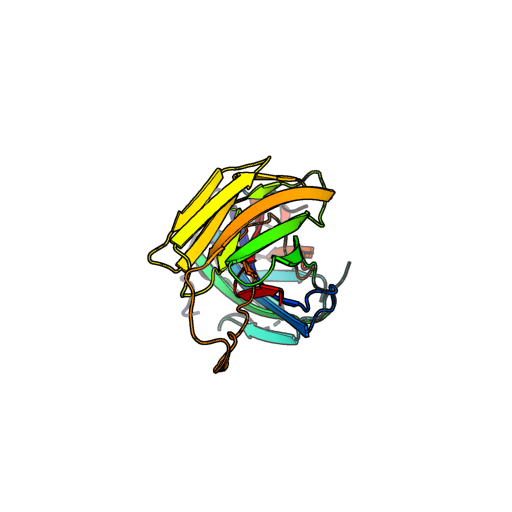80 O O . ILE A 1 197 ? 69.066 -31.262 -7.564 1.00 88.35 351 ILE A O 1
ATOM 1285 N N . VAL A 1 198 ? 71.156 -30.412 -7.604 1.00 79.73 352 VAL A N 1
ATOM 1286 C CA . VAL A 1 198 ? 70.755 -29.053 -7.263 1.00 81.85 352 VAL A CA 1
ATOM 1287 C C . VAL A 1 198 ? 70.821 -28.201 -8.522 1.00 85.99 352 VAL A C 1
ATOM 1288 O O . VAL A 1 198 ? 71.862 -28.141 -9.188 1.00 93.53 352 VAL A O 1
ATOM 1292 N N . TRP A 1 199 ? 69.709 -27.548 -8.845 1.00 83.87 353 TRP A N 1
ATOM 1293 C CA . TRP A 1 199 ? 69.578 -26.690 -10.016 1.00 84.49 353 TRP A CA 1
ATOM 1294 C C . TRP A 1 199 ? 69.131 -25.314 -9.545 1.00 80.40 353 TRP A C 1
ATOM 1295 O O . TRP A 1 199 ? 68.053 -25.179 -8.955 1.00 81.82 353 TRP A O 1
ATOM 1306 N N . LYS A 1 200 ? 69.956 -24.301 -9.795 1.00 76.16 354 LYS A N 1
ATOM 1307 C CA . LYS A 1 200 ? 69.729 -22.965 -9.266 1.00 77.82 354 LYS A CA 1
ATOM 1308 C C . LYS A 1 200 ? 69.553 -21.973 -10.407 1.00 84.21 354 LYS A C 1
ATOM 1309 O O . LYS A 1 200 ? 70.311 -21.997 -11.382 1.00 90.68 354 LYS A O 1
ATOM 1315 N N . ILE A 1 201 ? 68.551 -21.107 -10.277 1.00 86.06 355 ILE A N 1
ATOM 1316 C CA . ILE A 1 201 ? 68.195 -20.128 -11.296 1.00 87.88 355 ILE A CA 1
ATOM 1317 C C . ILE A 1 201 ? 68.127 -18.758 -10.635 1.00 92.71 355 ILE A C 1
ATOM 1318 O O . ILE A 1 201 ? 67.463 -18.597 -9.605 1.00 89.84 355 ILE A O 1
ATOM 1323 N N . LYS A 1 202 ? 68.819 -17.777 -11.220 1.00 97.72 356 LYS A N 1
ATOM 1324 C CA . LYS A 1 202 ? 68.861 -16.436 -10.644 1.00 92.36 356 LYS A CA 1
ATOM 1325 C C . LYS A 1 202 ? 67.481 -15.788 -10.649 1.00 94.76 356 LYS A C 1
ATOM 1326 O O . LYS A 1 202 ? 66.927 -15.467 -9.592 1.00 97.32 356 LYS A O 1
ATOM 1328 N N . ARG A 1 203 ? 66.911 -15.577 -11.835 1.00 96.53 357 ARG A N 1
ATOM 1329 C CA . ARG A 1 203 ? 65.593 -14.973 -11.974 1.00 96.60 357 ARG A CA 1
ATOM 1330 C C . ARG A 1 203 ? 64.783 -15.736 -13.013 1.00 92.66 357 ARG A C 1
ATOM 1331 O O . ARG A 1 203 ? 65.325 -16.502 -13.815 1.00 97.88 357 ARG A O 1
ATOM 1339 N N . MET A 1 204 ? 63.472 -15.504 -12.994 1.00 85.73 358 MET A N 1
ATOM 1340 C CA . MET A 1 204 ? 62.569 -16.107 -13.973 1.00 92.20 358 MET A CA 1
ATOM 1341 C C . MET A 1 204 ? 61.269 -15.322 -13.974 1.00 96.54 358 MET A C 1
ATOM 1342 O O . MET A 1 204 ? 60.593 -15.246 -12.943 1.00 96.24 358 MET A O 1
ATOM 1347 N N . ALA A 1 205 ? 60.928 -14.735 -15.117 1.00 95.35 359 ALA A N 1
ATOM 1348 C CA . ALA A 1 205 ? 59.680 -14.004 -15.245 1.00 90.88 359 ALA A CA 1
ATOM 1349 C C . ALA A 1 205 ? 58.499 -14.969 -15.289 1.00 94.52 359 ALA A C 1
ATOM 1350 O O . ALA A 1 205 ? 58.648 -16.169 -15.543 1.00 96.96 359 ALA A O 1
ATOM 1352 N N . GLY A 1 206 ? 57.308 -14.428 -15.036 1.00 95.06 360 GLY A N 1
ATOM 1353 C CA . GLY A 1 206 ? 56.109 -15.237 -15.095 1.00 97.02 360 GLY A CA 1
ATOM 1354 C C . GLY A 1 206 ? 55.748 -15.637 -16.511 1.00 100.33 360 GLY A C 1
ATOM 1355 O O . GLY A 1 206 ? 56.222 -15.063 -17.493 1.00 104.73 360 GLY A O 1
ATOM 1356 N N . MET A 1 207 ? 54.883 -16.647 -16.606 1.00 98.52 361 MET A N 1
ATOM 1357 C CA . MET A 1 207 ? 54.437 -17.193 -17.889 1.00 101.49 361 MET A CA 1
ATOM 1358 C C . MET A 1 207 ? 55.626 -17.589 -18.761 1.00 104.82 361 MET A C 1
ATOM 1359 O O . MET A 1 207 ? 55.709 -17.254 -19.945 1.00 112.62 361 MET A O 1
ATOM 1364 N N . LYS A 1 208 ? 56.564 -18.308 -18.152 1.00 100.57 362 LYS A N 1
ATOM 1365 C CA . LYS A 1 208 ? 57.740 -18.803 -18.847 1.00 99.00 362 LYS A CA 1
ATOM 1366 C C . LYS A 1 208 ? 57.972 -20.244 -18.423 1.00 97.73 362 LYS A C 1
ATOM 1367 O O . LYS A 1 208 ? 57.388 -20.728 -17.450 1.00 95.41 362 LYS A O 1
ATOM 1373 N N . GLU A 1 209 ? 58.831 -20.938 -19.162 1.00 99.96 363 GLU A N 1
ATOM 1374 C CA . GLU A 1 209 ? 59.154 -22.314 -18.822 1.00 101.26 363 GLU A CA 1
ATOM 1375 C C . GLU A 1 209 ? 60.623 -22.584 -19.115 1.00 102.20 363 GLU A C 1
ATOM 1376 O O . GLU A 1 209 ? 61.163 -22.139 -20.133 1.00 106.87 363 GLU A O 1
ATOM 1382 N N . SER A 1 210 ? 61.270 -23.281 -18.185 1.00 96.34 364 SER A N 1
ATOM 1383 C CA . SER A 1 210 ? 62.648 -23.721 -18.322 1.00 103.22 364 SER A CA 1
ATOM 1384 C C . SER A 1 210 ? 62.711 -25.198 -17.968 1.00 99.14 364 SER A C 1
ATOM 1385 O O . SER A 1 210 ? 61.894 -25.695 -17.187 1.00 96.62 364 SER A O 1
ATOM 1388 N N . GLN A 1 211 ? 63.677 -25.903 -18.552 1.00 102.08 365 GLN A N 1
ATOM 1389 C CA . GLN A 1 211 ? 63.769 -27.343 -18.371 1.00 99.78 365 GLN A CA 1
ATOM 1390 C C . GLN A 1 211 ? 65.208 -27.743 -18.082 1.00 100.30 365 GLN A C 1
ATOM 1391 O O . GLN A 1 211 ? 66.154 -26.992 -18.336 1.00 97.38 365 GLN A O 1
ATOM 1397 N N . ILE A 1 212 ? 65.351 -28.952 -17.542 1.00 95.20 366 ILE A N 1
ATOM 1398 C CA . ILE A 1 212 ? 66.644 -29.554 -17.250 1.00 88.74 366 ILE A CA 1
ATOM 1399 C C . ILE A 1 212 ? 66.553 -31.030 -17.617 1.00 86.51 366 ILE A C 1
ATOM 1400 O O . ILE A 1 212 ? 65.484 -31.641 -17.539 1.00 88.59 366 ILE A O 1
ATOM 1405 N N . SER A 1 213 ? 67.678 -31.600 -18.045 1.00 87.60 367 SER A N 1
ATOM 1406 C CA . SER A 1 213 ? 67.718 -32.982 -18.505 1.00 86.32 367 SER A CA 1
ATOM 1407 C C . SER A 1 213 ? 68.934 -33.682 -17.914 1.00 89.07 367 SER A C 1
ATOM 1408 O O . SER A 1 213 ? 70.039 -33.133 -17.924 1.00 90.84 367 SER A O 1
ATOM 1411 N N . ALA A 1 214 ? 68.727 -34.904 -17.418 1.00 89.55 368 ALA A N 1
ATOM 1412 C CA . ALA A 1 214 ? 69.743 -35.635 -16.675 1.00 89.14 368 ALA A CA 1
ATOM 1413 C C . ALA A 1 214 ? 69.844 -37.074 -17.163 1.00 97.62 368 ALA A C 1
ATOM 1414 O O . ALA A 1 214 ? 68.857 -37.670 -17.601 1.00 107.03 368 ALA A O 1
ATOM 1416 N N . GLU A 1 215 ? 71.056 -37.623 -17.078 1.00 92.11 369 GLU A N 1
ATOM 1417 C CA . GLU A 1 215 ? 71.316 -39.044 -17.281 1.00 92.10 369 GLU A CA 1
ATOM 1418 C C . GLU A 1 215 ? 71.967 -39.585 -16.020 1.00 95.49 369 GLU A C 1
ATOM 1419 O O . GLU A 1 215 ? 73.011 -39.078 -15.599 1.00 102.07 369 GLU A O 1
ATOM 1425 N N . ILE A 1 216 ? 71.366 -40.609 -15.423 1.00 93.14 370 ILE A N 1
ATOM 1426 C CA . ILE A 1 216 ? 71.848 -41.167 -14.165 1.00 97.89 370 ILE A CA 1
ATOM 1427 C C . ILE A 1 216 ? 72.310 -42.595 -14.416 1.00 107.57 370 ILE A C 1
ATOM 1428 O O . ILE A 1 216 ? 71.509 -43.449 -14.816 1.00 110.48 370 ILE A O 1
ATOM 1433 N N . GLU A 1 217 ? 73.594 -42.853 -14.179 1.00 101.04 371 GLU A N 1
ATOM 1434 C CA . GLU A 1 217 ? 74.131 -44.204 -14.247 1.00 110.45 371 GLU A CA 1
ATOM 1435 C C . GLU A 1 217 ? 74.019 -44.867 -12.880 1.00 113.70 371 GLU A C 1
ATOM 1436 O O . GLU A 1 217 ? 74.445 -44.298 -11.869 1.00 113.02 371 GLU A O 1
ATOM 1442 N N . LEU A 1 218 ? 73.440 -46.065 -12.854 1.00 115.41 372 LEU A N 1
ATOM 1443 C CA . LEU A 1 218 ? 73.193 -46.801 -11.623 1.00 116.05 372 LEU A CA 1
ATOM 1444 C C . LEU A 1 218 ? 74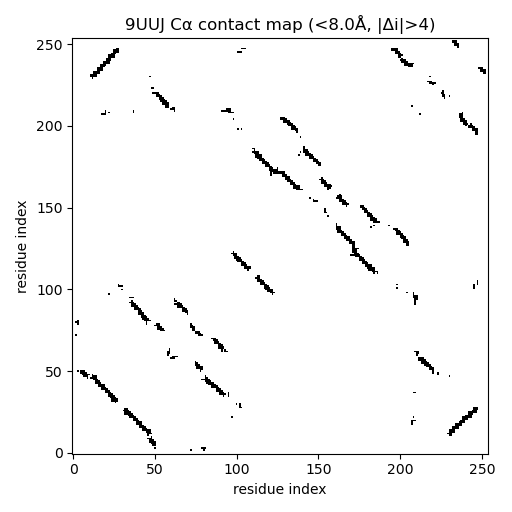.179 -47.952 -11.486 1.00 117.89 372 LEU A C 1
ATOM 1445 O O . LEU A 1 218 ? 74.480 -48.644 -12.464 1.00 120.59 372 LEU A O 1
ATOM 1450 N N . LEU A 1 219 ? 74.688 -48.147 -10.270 1.00 118.98 373 LEU A N 1
ATOM 1451 C CA . LEU A 1 219 ? 75.357 -49.395 -9.957 1.00 120.82 373 LEU A CA 1
ATOM 1452 C C . LEU A 1 219 ? 74.329 -50.520 -9.954 1.00 122.38 373 LEU A C 1
ATOM 1453 O O . LEU A 1 219 ? 73.143 -50.286 -9.709 1.00 129.00 373 LEU A O 1
ATOM 1458 N N . PRO A 1 220 ? 74.754 -51.750 -10.216 1.00 123.74 374 PRO A N 1
ATOM 1459 C CA . PRO A 1 220 ? 73.874 -52.891 -9.955 1.00 132.19 374 PRO A CA 1
ATOM 1460 C C . PRO A 1 220 ? 73.570 -53.002 -8.468 1.00 134.12 374 PRO A C 1
ATOM 1461 O O . PRO A 1 220 ? 74.402 -52.688 -7.615 1.00 132.72 374 PRO A O 1
ATOM 1465 N N . THR A 1 221 ? 72.352 -53.438 -8.164 1.00 131.79 375 THR A N 1
ATOM 1466 C CA . THR A 1 221 ? 71.907 -53.605 -6.787 1.00 138.34 375 THR A CA 1
ATOM 1467 C C . THR A 1 221 ? 70.867 -54.718 -6.754 1.00 146.99 3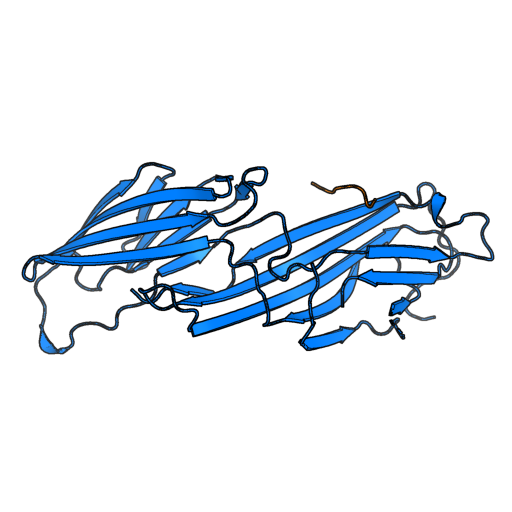75 THR A C 1
ATOM 1468 O O . THR A 1 221 ? 70.675 -55.439 -7.737 1.00 150.22 375 THR A O 1
ATOM 1472 N N . ASN A 1 222 ? 70.201 -54.866 -5.612 1.00 153.69 376 ASN A N 1
ATOM 1473 C CA . ASN A 1 222 ? 69.128 -55.842 -5.457 1.00 151.18 376 ASN A CA 1
ATOM 1474 C C . ASN A 1 222 ? 67.822 -55.197 -5.906 1.00 157.15 376 ASN A C 1
ATOM 1475 O O . ASN A 1 222 ? 67.339 -54.247 -5.278 1.00 154.75 376 ASN A O 1
ATOM 1480 N N . ASP A 1 223 ? 67.258 -55.712 -7.002 1.00 163.68 377 ASP A N 1
ATOM 1481 C CA . ASP A 1 223 ? 65.972 -55.238 -7.500 1.00 169.89 377 ASP A CA 1
ATOM 1482 C C . ASP A 1 223 ? 64.878 -55.345 -6.443 1.00 172.43 377 ASP A C 1
ATOM 1483 O O . ASP A 1 223 ? 63.844 -54.675 -6.561 1.00 172.11 377 ASP A O 1
ATOM 1488 N N . LYS A 1 224 ? 65.108 -56.148 -5.399 1.00 169.78 378 LYS A N 1
ATOM 1489 C CA . LYS A 1 224 ? 64.145 -56.445 -4.344 1.00 163.34 378 LYS A CA 1
ATOM 1490 C C . LYS A 1 224 ? 63.394 -55.212 -3.854 1.00 169.98 378 LYS A C 1
ATOM 1491 O O . LYS A 1 224 ? 62.180 -55.104 -4.054 1.00 167.90 378 LYS A O 1
ATOM 1493 N N . LYS A 1 225 ? 64.108 -54.269 -3.238 1.00 171.13 379 LYS A N 1
ATOM 1494 C CA . LYS A 1 225 ? 63.451 -53.169 -2.541 1.00 171.14 379 LYS A CA 1
ATOM 1495 C C . LYS A 1 225 ? 62.810 -52.142 -3.475 1.00 167.38 379 LYS A C 1
ATOM 1496 O O . LYS A 1 225 ? 61.933 -51.395 -3.027 1.00 161.13 379 LYS A O 1
ATOM 1498 N N . LYS A 1 226 ? 63.204 -52.090 -4.753 1.00 165.46 380 LYS A N 1
ATOM 1499 C CA . LYS A 1 226 ? 62.945 -50.900 -5.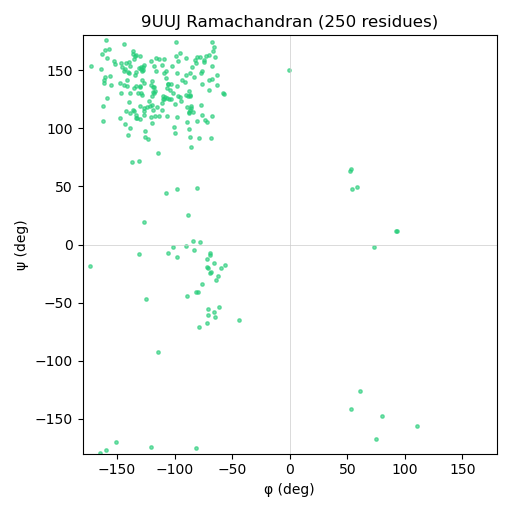566 1.00 159.59 380 LYS A CA 1
ATOM 1500 C C . LYS A 1 226 ? 63.484 -49.685 -4.815 1.00 162.92 380 LYS A C 1
ATOM 1501 O O . LYS A 1 226 ? 64.529 -49.785 -4.154 1.00 169.97 380 LYS A O 1
ATOM 1504 N N . TRP A 1 227 ? 62.780 -48.551 -4.865 1.00 154.17 381 TRP A N 1
ATOM 1505 C CA . TRP A 1 227 ? 63.182 -47.447 -4.004 1.00 144.94 381 TRP A CA 1
ATOM 1506 C C . TRP A 1 227 ? 62.046 -46.446 -3.853 1.00 145.55 381 TRP A C 1
ATOM 1507 O O . TRP A 1 227 ? 61.317 -46.168 -4.809 1.00 141.56 381 TRP A O 1
ATOM 1518 N N . ALA A 1 228 ? 61.912 -45.914 -2.639 1.00 147.32 382 ALA A N 1
ATOM 1519 C CA . ALA A 1 228 ? 60.898 -44.911 -2.329 1.00 143.82 382 ALA A CA 1
ATOM 1520 C C . ALA A 1 228 ? 61.224 -43.622 -3.070 1.00 137.59 382 ALA A C 1
ATOM 1521 O O . ALA A 1 228 ? 62.197 -42.937 -2.744 1.00 137.12 382 ALA A O 1
ATOM 1523 N N . ARG A 1 229 ? 60.408 -43.293 -4.063 1.00 133.98 383 ARG A N 1
ATOM 1524 C CA . ARG A 1 229 ? 60.636 -42.167 -4.956 1.00 127.74 383 ARG A CA 1
ATOM 1525 C C . ARG A 1 229 ? 60.396 -40.852 -4.223 1.00 123.19 383 ARG A C 1
ATOM 1526 O O . ARG A 1 229 ? 59.240 -40.486 -3.970 1.00 129.65 383 ARG A O 1
ATOM 1534 N N . PRO A 1 230 ? 61.445 -40.114 -3.871 1.00 110.03 384 PRO A N 1
ATOM 1535 C CA . PRO A 1 230 ? 61.257 -38.868 -3.131 1.00 107.44 384 PRO A CA 1
ATOM 1536 C C . PRO A 1 230 ? 60.731 -37.779 -4.046 1.00 107.51 384 PRO A C 1
ATOM 1537 O O . PRO A 1 230 ? 60.913 -37.840 -5.271 1.00 109.30 384 PRO A O 1
ATOM 1541 N N . PRO A 1 231 ? 60.078 -36.765 -3.495 1.00 99.79 385 PRO A N 1
ATOM 1542 C CA . PRO A 1 231 ? 59.538 -35.695 -4.332 1.00 92.90 385 PRO A CA 1
ATOM 1543 C C . PRO A 1 231 ? 60.607 -34.682 -4.717 1.00 89.35 385 PRO A C 1
ATOM 1544 O O . PRO A 1 231 ? 61.670 -34.581 -4.101 1.00 92.69 385 PRO A O 1
ATOM 1548 N N . ILE A 1 232 ? 60.294 -33.925 -5.762 1.00 81.18 386 ILE A N 1
ATOM 1549 C CA . ILE A 1 232 ? 61.168 -32.872 -6.262 1.00 79.00 386 ILE A CA 1
ATOM 1550 C C . ILE A 1 232 ? 60.825 -31.578 -5.537 1.00 84.41 386 ILE A C 1
ATOM 1551 O O . ILE A 1 232 ? 59.703 -31.072 -5.647 1.00 88.83 386 ILE A O 1
ATOM 1556 N N . SER A 1 233 ? 61.793 -31.042 -4.803 1.00 77.41 387 SER A N 1
ATOM 1557 C CA . SER A 1 233 ? 61.591 -29.862 -3.979 1.00 77.13 387 SER A CA 1
ATOM 1558 C C . SER A 1 233 ? 61.888 -28.589 -4.765 1.00 80.23 387 SER A C 1
ATOM 1559 O O . SER A 1 233 ? 62.572 -28.604 -5.791 1.00 81.83 387 SER A O 1
ATOM 1562 N N . MET A 1 234 ? 61.361 -27.474 -4.262 1.00 82.93 388 MET A N 1
ATOM 1563 C CA . MET A 1 234 ? 61.569 -26.170 -4.873 1.00 77.20 388 MET A CA 1
ATOM 1564 C C . MET A 1 234 ? 61.702 -25.106 -3.795 1.00 82.60 388 MET A C 1
ATOM 1565 O O . MET A 1 234 ? 61.139 -25.228 -2.704 1.00 88.90 388 MET A O 1
ATOM 1570 N N . ASN A 1 235 ? 62.458 -24.059 -4.116 1.00 81.48 389 ASN A N 1
ATOM 1571 C CA . ASN A 1 235 ? 62.549 -22.872 -3.282 1.00 84.63 389 ASN A CA 1
ATOM 1572 C C . ASN A 1 235 ? 62.610 -21.648 -4.180 1.00 81.92 389 ASN A C 1
ATOM 1573 O O . ASN A 1 235 ? 63.310 -21.651 -5.195 1.00 83.27 389 ASN A O 1
ATOM 1578 N N . PHE A 1 236 ? 61.864 -20.610 -3.814 1.00 78.92 390 PHE A N 1
ATOM 1579 C CA . PHE A 1 236 ? 61.774 -19.423 -4.652 1.00 79.76 390 PHE A CA 1
ATOM 1580 C C . PHE A 1 236 ? 61.359 -18.234 -3.799 1.00 80.97 390 PHE A C 1
ATOM 1581 O O . PHE A 1 236 ? 60.944 -18.380 -2.647 1.00 86.23 390 PHE A O 1
ATOM 1589 N N . GLU A 1 237 ? 61.479 -17.049 -4.390 1.00 76.83 391 GLU A N 1
ATOM 1590 C CA . GLU A 1 237 ? 60.941 -15.818 -3.829 1.00 82.00 391 GLU A CA 1
ATOM 1591 C C . GLU A 1 237 ? 60.183 -15.089 -4.926 1.00 83.19 391 GLU A C 1
ATOM 1592 O O . GLU A 1 237 ? 60.705 -14.912 -6.031 1.00 85.66 391 GLU A O 1
ATOM 1598 N N . VAL A 1 238 ? 58.955 -14.680 -4.627 1.00 80.04 392 VAL A N 1
ATOM 1599 C CA . VAL A 1 238 ? 58.107 -14.002 -5.604 1.00 79.53 392 VAL A CA 1
ATOM 1600 C C . VAL A 1 238 ? 57.533 -12.730 -4.991 1.00 87.97 392 VAL A C 1
ATOM 1601 O O . VAL A 1 238 ? 57.087 -12.740 -3.833 1.00 96.24 392 VAL A O 1
ATOM 1605 N N . PRO A 1 239 ? 57.524 -11.612 -5.720 1.00 79.17 393 PRO A N 1
ATOM 1606 C CA . PRO A 1 239 ? 57.090 -10.326 -5.170 1.00 76.79 393 PRO A CA 1
ATOM 1607 C C . PRO A 1 239 ? 55.575 -10.131 -5.130 1.00 79.98 393 PRO A C 1
ATOM 1608 O O . PRO A 1 239 ? 55.052 -9.103 -5.559 1.00 92.60 393 PRO A O 1
ATOM 1612 N N . PHE A 1 240 ? 54.867 -11.132 -4.610 1.00 82.85 394 PHE A N 1
ATOM 1613 C CA . PHE A 1 240 ? 53.427 -11.025 -4.419 1.00 90.70 394 PHE A CA 1
ATOM 1614 C C . PHE A 1 240 ? 52.992 -12.040 -3.377 1.00 94.64 394 PH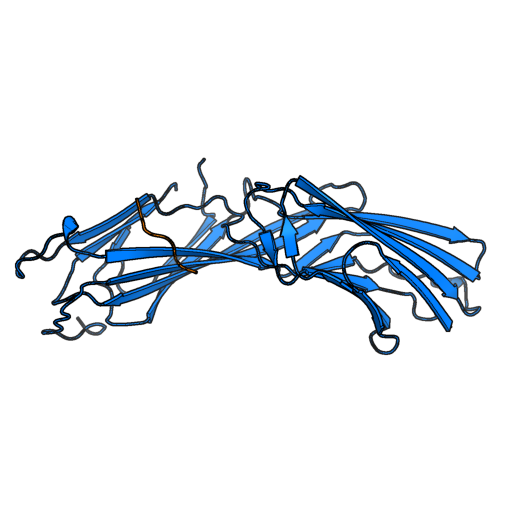E A C 1
ATOM 1615 O O . PHE A 1 240 ? 53.699 -13.013 -3.098 1.00 93.25 394 PHE A O 1
ATOM 1623 N N . ALA A 1 241 ? 51.811 -11.795 -2.800 1.00 95.81 395 ALA A N 1
ATOM 1624 C CA . ALA A 1 241 ? 51.229 -12.720 -1.839 1.00 94.25 395 ALA A CA 1
ATOM 1625 C C . ALA A 1 241 ? 50.481 -13.823 -2.574 1.00 100.84 395 ALA A C 1
ATOM 1626 O O . ALA A 1 241 ? 49.473 -13.559 -3.242 1.00 105.06 395 ALA A O 1
ATOM 1628 N N . PRO A 1 242 ? 50.960 -15.065 -2.482 1.00 94.19 396 PRO A N 1
ATOM 1629 C CA . PRO A 1 242 ? 50.268 -16.184 -3.145 1.00 96.53 396 PRO A CA 1
ATOM 1630 C C . PRO A 1 242 ? 48.841 -16.396 -2.671 1.00 102.08 396 PRO A C 1
ATOM 1631 O O . PRO A 1 242 ? 48.056 -17.030 -3.387 1.00 103.57 396 PRO A O 1
ATOM 1635 N N . SER A 1 243 ? 48.480 -15.901 -1.491 1.00 102.11 397 SER A N 1
ATOM 1636 C CA . SER A 1 243 ? 47.105 -15.982 -1.027 1.00 102.92 397 SER A CA 1
ATOM 1637 C C . SER A 1 243 ? 46.206 -14.941 -1.677 1.00 111.77 397 SER A C 1
ATOM 1638 O O . SER A 1 243 ? 45.021 -14.877 -1.339 1.00 118.48 397 SER A O 1
ATOM 1641 N N . GLY A 1 244 ? 46.734 -14.125 -2.590 1.00 113.04 398 GLY A N 1
ATOM 1642 C CA . GLY A 1 244 ? 45.966 -13.061 -3.200 1.00 119.74 398 GLY A CA 1
ATOM 1643 C C . GLY A 1 244 ? 45.697 -11.878 -2.302 1.00 120.54 398 GLY A C 1
ATOM 1644 O O . GLY A 1 244 ? 45.082 -10.906 -2.755 1.00 127.41 398 GLY A O 1
ATOM 1645 N N . LEU A 1 245 ? 46.141 -11.928 -1.049 1.00 108.43 399 LEU A N 1
ATOM 1646 C CA . LEU A 1 245 ? 45.879 -10.855 -0.103 1.00 109.42 399 LEU A CA 1
ATOM 1647 C C . LEU A 1 245 ? 46.535 -9.556 -0.558 1.00 114.01 399 LEU A C 1
ATOM 1648 O O . LEU A 1 245 ? 47.670 -9.550 -1.042 1.00 114.83 399 LEU A O 1
ATOM 1653 N N . LYS A 1 246 ? 45.799 -8.454 -0.420 1.00 116.19 400 LYS A N 1
ATOM 1654 C CA . LYS A 1 246 ? 46.315 -7.118 -0.687 1.00 115.07 400 LYS A CA 1
ATOM 1655 C C . LYS A 1 246 ? 45.797 -6.170 0.385 1.00 117.54 400 LYS A C 1
ATOM 1656 O O . LYS A 1 246 ? 44.742 -6.402 0.982 1.00 122.13 400 LYS A O 1
ATOM 1662 N N . VAL A 1 247 ? 46.551 -5.102 0.632 1.00 113.81 401 VAL A N 1
ATOM 1663 C CA . VAL A 1 247 ? 46.216 -4.135 1.673 1.00 113.44 401 VAL A CA 1
ATOM 1664 C C . VAL A 1 247 ? 45.295 -3.082 1.068 1.00 118.26 401 VAL A C 1
ATOM 1665 O O . VAL A 1 247 ? 45.710 -2.302 0.207 1.00 117.71 401 VAL A O 1
ATOM 1669 N N . ARG A 1 248 ? 44.042 -3.052 1.522 1.00 120.11 402 ARG A N 1
ATOM 1670 C CA . ARG A 1 248 ? 43.102 -2.063 1.007 1.00 120.31 402 ARG A CA 1
ATOM 1671 C C . ARG A 1 248 ? 43.458 -0.667 1.504 1.00 119.20 402 ARG A C 1
ATOM 1672 O O . ARG A 1 248 ? 43.760 0.232 0.712 1.00 106.96 402 ARG A O 1
ATOM 1674 N N . TYR A 1 249 ? 43.449 -0.473 2.821 1.00 124.56 403 TYR A N 1
ATOM 1675 C CA . TYR A 1 249 ? 43.727 0.827 3.410 1.00 120.99 403 TYR A CA 1
ATOM 1676 C C . TYR A 1 249 ? 44.526 0.653 4.691 1.00 128.80 403 TYR A C 1
ATOM 1677 O O . TYR A 1 249 ? 44.492 -0.399 5.336 1.00 128.80 403 TYR A O 1
ATOM 1686 N N . LEU A 1 250 ? 45.250 1.711 5.053 1.00 131.97 404 LEU A N 1
ATOM 1687 C CA . LEU A 1 250 ? 45.826 1.856 6.389 1.00 129.37 404 LEU A CA 1
ATOM 1688 C C . LEU A 1 250 ? 45.633 3.316 6.786 1.00 128.34 404 LEU A C 1
ATOM 1689 O O . LEU A 1 250 ? 46.389 4.191 6.351 1.00 122.57 404 LEU A O 1
ATOM 1694 N N . LYS A 1 251 ? 44.610 3.570 7.597 1.00 133.53 405 LYS A N 1
ATOM 1695 C CA . LYS A 1 251 ? 44.295 4.913 8.055 1.00 130.81 405 LYS A CA 1
ATOM 1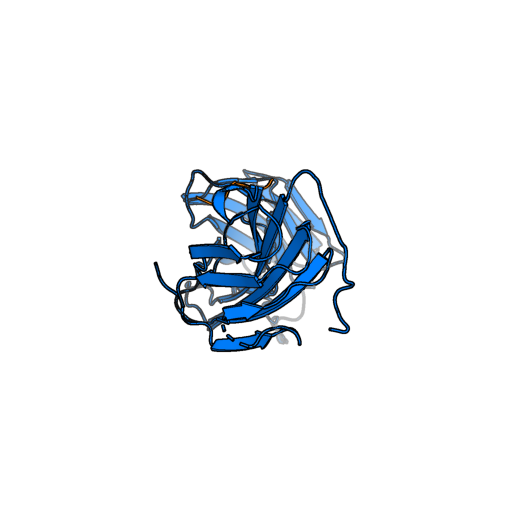696 C C . LYS A 1 251 ? 45.017 5.200 9.364 1.00 132.04 405 LYS A C 1
ATOM 1697 O O . LYS A 1 251 ? 45.114 4.332 10.234 1.00 127.15 405 LYS A O 1
ATOM 1700 N N . VAL A 1 252 ? 45.531 6.420 9.493 1.00 136.82 406 VAL A N 1
ATOM 1701 C CA . VAL A 1 252 ? 46.158 6.894 10.721 1.00 134.58 406 VAL A CA 1
ATOM 1702 C C . VAL A 1 252 ? 45.334 8.057 11.250 1.00 138.85 406 VAL A C 1
ATOM 1703 O O . VAL A 1 252 ? 44.990 8.974 10.495 1.00 142.87 406 VAL A O 1
ATOM 1707 N N . PHE A 1 253 ? 45.019 8.018 12.542 1.00 134.91 407 PHE A N 1
ATOM 1708 C CA . PHE A 1 253 ? 44.169 9.027 13.164 1.00 135.48 407 PHE A CA 1
ATOM 1709 C C . PHE A 1 253 ? 44.823 9.491 14.457 1.00 143.46 407 PHE A C 1
ATOM 1710 O O . PHE A 1 253 ? 44.887 8.734 15.432 1.00 146.93 407 PHE A O 1
ATOM 1712 N N . GLU A 1 254 ? 45.321 10.725 14.455 1.00 143.02 408 GLU A N 1
ATOM 1713 C CA . GLU A 1 254 ? 45.768 11.404 15.670 1.00 137.80 408 GLU A CA 1
ATOM 1714 C C . GLU A 1 254 ? 44.933 12.662 15.840 1.00 141.38 408 GLU A C 1
ATOM 1715 O O . GLU A 1 254 ? 45.141 13.652 15.116 1.00 137.22 408 GLU A O 1
ATOM 1721 N N . PRO A 1 255 ? 43.975 12.671 16.769 1.00 147.58 409 PRO A N 1
ATOM 1722 C CA . PRO A 1 255 ? 43.150 13.876 16.940 1.00 149.30 409 PRO A CA 1
ATOM 1723 C C . PRO A 1 255 ? 43.870 14.990 17.678 1.00 144.83 409 PRO A C 1
ATOM 1724 O O . PRO A 1 255 ? 43.646 16.170 17.379 1.00 140.57 409 PRO A O 1
ATOM 1728 N N . LYS A 1 256 ? 44.740 14.647 18.630 1.00 143.79 410 LYS A N 1
ATOM 1729 C CA . LYS A 1 256 ? 45.422 15.666 19.422 1.00 143.32 410 LYS A CA 1
ATOM 1730 C C . LYS A 1 256 ? 46.458 16.409 18.585 1.00 142.86 410 LYS A C 1
ATOM 1731 O O . LYS A 1 256 ? 46.419 17.640 18.474 1.00 144.89 410 LYS A O 1
ATOM 1735 N N . LEU A 1 257 ? 47.392 15.676 17.984 1.00 142.28 411 LEU A N 1
ATOM 1736 C CA . LEU A 1 257 ? 48.407 16.286 17.140 1.00 136.55 411 LEU A CA 1
ATOM 1737 C C . LEU A 1 257 ? 47.805 16.700 15.799 1.00 139.76 411 LEU A C 1
ATOM 1738 O O . LEU A 1 257 ? 46.772 16.185 15.363 1.00 140.68 411 LEU A O 1
ATOM 1743 N N . ASN A 1 258 ? 48.480 17.643 15.137 1.00 140.27 412 ASN A N 1
ATOM 1744 C CA . ASN A 1 258 ? 47.928 18.344 13.984 1.00 139.35 412 ASN A CA 1
ATOM 1745 C C . ASN A 1 258 ? 48.200 17.645 12.651 1.00 141.97 412 ASN A C 1
ATOM 1746 O O . ASN A 1 258 ? 48.181 18.304 11.602 1.00 140.64 412 ASN A O 1
ATOM 1751 N N . TYR A 1 259 ? 48.413 16.331 12.639 1.00 145.19 413 TYR A N 1
ATOM 1752 C CA . TYR A 1 259 ? 48.542 15.618 11.377 1.00 142.49 413 TYR A CA 1
ATOM 1753 C C . TYR A 1 259 ? 47.404 14.616 11.223 1.00 142.04 413 TYR A C 1
ATOM 1754 O O . TYR A 1 259 ? 46.874 14.091 12.208 1.00 141.75 413 TYR A O 1
ATOM 1763 N N . SER A 1 260 ? 47.020 14.385 9.972 1.00 144.54 414 SER A N 1
ATOM 1764 C CA . SER A 1 260 ? 45.978 13.445 9.579 1.00 151.09 414 SER A CA 1
ATOM 1765 C C . SER A 1 260 ? 46.577 12.388 8.650 1.00 147.91 414 SER A C 1
ATOM 1766 O O . SER A 1 260 ? 47.788 12.351 8.417 1.00 143.96 414 SER A O 1
ATOM 1769 N N . ASP A 1 261 ? 45.714 11.520 8.111 1.00 140.81 415 ASP A N 1
ATOM 1770 C CA . ASP A 1 261 ? 46.193 10.384 7.328 1.00 132.20 415 ASP A CA 1
ATOM 1771 C C . ASP A 1 261 ? 46.813 10.798 5.999 1.00 135.48 415 ASP A C 1
ATOM 1772 O O . ASP A 1 261 ? 47.644 10.057 5.463 1.00 139.36 415 ASP A O 1
ATOM 1777 N N . HIS A 1 262 ? 46.443 11.960 5.458 1.00 132.99 416 HIS A N 1
ATOM 1778 C CA . HIS A 1 262 ? 47.041 12.408 4.206 1.00 131.44 416 HIS A CA 1
ATOM 1779 C C . HIS A 1 262 ? 48.506 12.797 4.358 1.00 134.75 416 HIS A C 1
ATOM 1780 O O . HIS A 1 262 ? 49.167 13.051 3.345 1.00 132.03 416 HIS A O 1
ATOM 1782 N N . ASP A 1 263 ? 49.027 12.835 5.584 1.00 136.83 417 ASP A N 1
ATOM 1783 C CA . ASP A 1 263 ? 50.389 13.276 5.855 1.00 132.83 417 ASP A CA 1
ATOM 1784 C C . ASP A 1 263 ? 51.357 12.122 6.086 1.00 127.06 417 ASP A C 1
ATOM 1785 O O . ASP A 1 263 ? 52.550 12.366 6.286 1.00 120.84 417 ASP A O 1
ATOM 1790 N N . VAL A 1 264 ? 50.880 10.880 6.067 1.00 128.62 418 VAL A N 1
ATOM 1791 C CA . VAL A 1 264 ? 51.692 9.712 6.394 1.00 122.50 418 VAL A CA 1
ATOM 1792 C C . VAL A 1 264 ? 52.237 9.108 5.107 1.00 122.13 418 VAL A C 1
ATOM 1793 O O . VAL A 1 264 ? 51.476 8.822 4.173 1.00 129.66 418 VAL A O 1
ATOM 1797 N N . ILE A 1 265 ? 53.555 8.922 5.055 1.00 113.61 419 ILE A N 1
ATOM 1798 C CA . ILE A 1 265 ? 54.215 8.324 3.900 1.00 117.81 419 ILE A CA 1
ATOM 1799 C C . ILE A 1 265 ? 54.190 6.813 4.088 1.00 117.02 419 ILE A C 1
ATOM 1800 O O . ILE A 1 265 ? 55.083 6.244 4.726 1.00 124.69 419 ILE A O 1
ATOM 1805 N N . LYS A 1 266 ? 53.165 6.151 3.555 1.00 110.38 420 LYS A N 1
ATOM 1806 C CA . LYS A 1 266 ? 52.954 4.730 3.802 1.00 108.03 420 LYS A CA 1
ATOM 1807 C C . LYS A 1 266 ? 53.497 3.880 2.659 1.00 106.13 420 LYS A C 1
ATOM 1808 O O . LYS A 1 266 ? 53.310 4.203 1.482 1.00 109.13 420 LYS A O 1
ATOM 1814 N N . TRP A 1 267 ? 54.179 2.789 3.022 1.00 100.94 421 TRP A N 1
ATOM 1815 C CA . TRP A 1 267 ? 54.770 1.867 2.064 1.00 102.97 421 TRP A CA 1
ATOM 1816 C C . TRP A 1 267 ? 54.341 0.449 2.411 1.00 104.95 421 TRP A C 1
ATOM 1817 O O . TRP A 1 267 ? 54.076 0.132 3.575 1.00 105.12 421 TRP A O 1
ATOM 1828 N N . VAL A 1 268 ? 54.302 -0.409 1.392 1.00 105.70 422 VAL A N 1
ATOM 1829 C CA . VAL A 1 268 ? 53.908 -1.808 1.533 1.00 96.25 422 VAL A CA 1
ATOM 1830 C C . VAL A 1 268 ? 54.799 -2.661 0.638 1.00 91.98 422 VAL A C 1
ATOM 1831 O O . VAL A 1 268 ? 55.128 -2.266 -0.486 1.00 98.84 422 VAL A O 1
ATOM 1835 N N . ARG A 1 269 ? 55.167 -3.844 1.135 1.00 94.41 423 ARG A N 1
ATOM 1836 C CA . ARG A 1 269 ? 56.115 -4.738 0.475 1.00 93.39 423 ARG A CA 1
ATOM 1837 C C . ARG A 1 269 ? 55.618 -6.173 0.594 1.00 86.63 423 ARG A C 1
ATOM 1838 O O . ARG A 1 269 ? 55.555 -6.713 1.701 1.00 86.15 423 ARG A O 1
ATOM 1846 N N . TYR A 1 270 ? 55.252 -6.784 -0.535 1.00 88.69 424 TYR A N 1
ATOM 1847 C CA . TYR A 1 270 ? 54.787 -8.168 -0.567 1.00 87.65 424 TYR A CA 1
ATOM 1848 C C . TYR A 1 270 ? 55.939 -9.090 -0.945 1.00 90.79 424 TYR A C 1
ATOM 1849 O O . TYR A 1 270 ? 56.591 -8.886 -1.976 1.00 89.24 424 TYR A O 1
ATOM 1858 N N . ILE A 1 271 ? 56.166 -10.118 -0.127 1.00 90.32 425 ILE A N 1
ATOM 1859 C CA . ILE A 1 271 ? 57.246 -11.077 -0.342 1.00 87.86 425 ILE A CA 1
ATOM 1860 C C . ILE A 1 271 ? 56.716 -12.467 -0.022 1.00 87.91 425 ILE A C 1
ATOM 1861 O O . ILE A 1 271 ? 56.241 -12.711 1.093 1.00 85.64 425 ILE A O 1
ATOM 1866 N N . GLY A 1 272 ? 56.794 -13.376 -0.991 1.00 88.26 426 GLY A N 1
ATOM 1867 C CA . GLY A 1 272 ? 56.349 -14.739 -0.780 1.00 87.04 426 GLY A CA 1
ATOM 1868 C C . GLY A 1 272 ? 57.456 -15.759 -0.949 1.00 91.24 426 GLY A C 1
ATOM 1869 O O . GLY A 1 272 ? 58.003 -15.918 -2.045 1.00 89.57 426 GLY A O 1
ATOM 1870 N N . ARG A 1 273 ? 57.798 -16.454 0.130 1.00 94.99 427 ARG A N 1
ATOM 1871 C CA . ARG A 1 273 ? 58.796 -17.510 0.098 1.00 90.71 427 ARG A CA 1
ATOM 1872 C C . ARG A 1 273 ? 58.113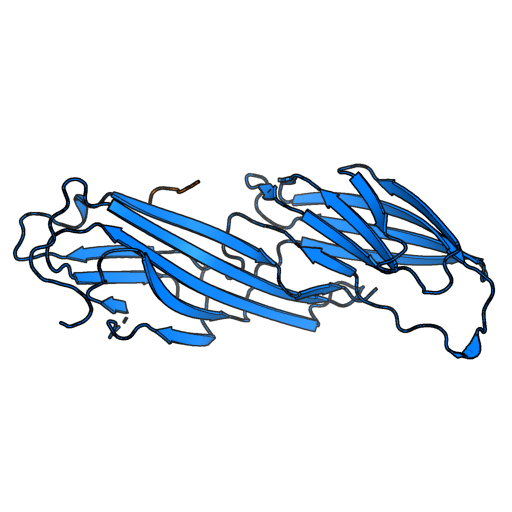 -18.869 0.014 1.00 86.80 427 ARG A C 1
ATOM 1873 O O . ARG A 1 273 ? 56.919 -19.010 0.286 1.00 88.21 427 ARG A O 1
ATOM 1881 N N . SER A 1 274 ? 58.883 -19.873 -0.382 1.00 86.60 428 SER A N 1
ATOM 1882 C CA . SER A 1 274 ? 58.408 -21.246 -0.422 1.00 85.67 428 SER A CA 1
ATOM 1883 C C . SER A 1 274 ? 58.859 -21.987 0.828 1.00 94.61 428 SER A C 1
ATOM 1884 O O . SER A 1 274 ? 59.927 -21.717 1.383 1.00 103.50 428 SER A O 1
ATOM 1887 N N . GLY A 1 275 ? 58.030 -22.927 1.265 1.00 94.18 429 GLY A N 1
ATOM 1888 C CA . GLY A 1 275 ? 58.396 -23.787 2.370 1.00 98.43 429 GLY A CA 1
ATOM 1889 C C . GLY A 1 275 ? 58.538 -25.224 1.918 1.00 97.55 429 GLY A C 1
ATOM 1890 O O . GLY A 1 275 ? 59.609 -25.641 1.464 1.00 100.29 429 GLY A O 1
ATOM 1891 N N . ILE A 1 276 ? 57.455 -25.985 2.027 1.00 88.80 430 ILE A N 1
ATOM 1892 C CA . ILE A 1 276 ? 57.404 -27.364 1.560 1.00 90.89 430 ILE A CA 1
ATOM 1893 C C . ILE A 1 276 ? 56.709 -27.341 0.203 1.00 85.24 430 ILE A C 1
ATOM 1894 O O . ILE A 1 276 ? 55.479 -27.339 0.119 1.00 92.58 430 ILE A O 1
ATOM 1899 N N . TYR A 1 277 ? 57.498 -27.314 -0.867 1.00 82.53 431 TYR A N 1
ATOM 1900 C CA . TYR A 1 277 ? 56.987 -27.184 -2.229 1.00 79.63 431 TYR A CA 1
ATOM 1901 C C . TYR A 1 277 ? 57.510 -28.383 -3.014 1.00 81.15 431 TYR A C 1
ATOM 1902 O O . TYR A 1 277 ? 58.591 -28.329 -3.606 1.00 83.19 431 TYR A O 1
ATOM 1911 N N . GLU A 1 278 ? 56.735 -29.466 -3.018 1.00 83.06 432 GLU A N 1
ATOM 1912 C CA . GLU A 1 278 ? 57.179 -30.746 -3.546 1.00 81.50 432 GLU A CA 1
ATOM 1913 C C . GLU A 1 278 ? 56.185 -31.273 -4.570 1.00 82.35 432 GLU A C 1
ATOM 1914 O O . GLU A 1 278 ? 54.981 -31.012 -4.487 1.00 82.05 432 GLU A O 1
ATOM 1920 N N . THR A 1 279 ? 56.705 -32.028 -5.534 1.00 87.43 433 THR A N 1
ATOM 1921 C CA . THR A 1 279 ? 55.894 -32.685 -6.551 1.00 90.63 433 THR A CA 1
ATOM 1922 C C . THR A 1 279 ? 56.301 -34.148 -6.623 1.00 96.61 433 THR A C 1
ATOM 1923 O O . THR A 1 279 ? 57.465 -34.455 -6.901 1.00 97.83 433 THR A O 1
ATOM 1927 N N . ARG A 1 280 ? 55.351 -35.042 -6.352 1.00 96.56 434 ARG A N 1
ATOM 1928 C CA . ARG A 1 280 ? 55.601 -36.471 -6.489 1.00 100.74 434 ARG A CA 1
ATOM 1929 C C . ARG A 1 280 ? 56.056 -36.781 -7.908 1.00 101.86 434 ARG A C 1
ATOM 1930 O O . ARG A 1 280 ? 55.421 -36.361 -8.879 1.00 100.17 434 ARG A O 1
ATOM 1938 N N . CYS A 1 281 ? 57.165 -37.501 -8.031 1.00 103.24 435 CYS A N 1
ATOM 1939 C CA . CYS A 1 281 ? 57.694 -37.845 -9.345 1.00 117.74 435 CYS A CA 1
ATOM 1940 C C . CYS A 1 281 ? 57.630 -39.350 -9.578 1.00 127.97 435 CYS A C 1
ATOM 1941 O O . CYS A 1 281 ? 57.163 -40.093 -8.715 1.00 134.03 435 CYS A O 1
ATOM 1945 N N . CYS B 2 3 ? 62.586 -1.892 -3.833 1.00 124.53 24 CYS B N 1
ATOM 1946 C CA . CYS B 2 3 ? 62.206 -2.715 -2.691 1.00 127.52 24 CYS B CA 1
ATOM 1947 C C . CYS B 2 3 ? 60.740 -2.505 -2.329 1.00 122.49 24 CYS B C 1
ATOM 1948 O O . CYS B 2 3 ? 59.878 -3.303 -2.701 1.00 126.83 24 CYS B O 1
ATOM 1951 N N . TYR B 2 4 ? 60.467 -1.424 -1.602 1.00 120.22 25 TYR B N 1
ATOM 1952 C CA . TYR B 2 4 ? 59.116 -1.083 -1.183 1.00 119.41 25 TYR B CA 1
ATOM 1953 C C . TYR B 2 4 ? 58.380 -0.356 -2.302 1.00 122.41 25 TYR B C 1
ATOM 1954 O O . TYR B 2 4 ? 58.988 0.228 -3.203 1.00 134.83 25 TYR B O 1
ATOM 1963 N N . GLU B 2 5 ? 57.050 -0.379 -2.219 1.00 115.70 26 GLU B N 1
ATOM 1964 C CA . GLU B 2 5 ? 56.184 0.342 -3.141 1.00 114.85 26 GLU B CA 1
ATOM 1965 C C . GLU B 2 5 ? 55.186 1.174 -2.345 1.00 113.05 26 GLU B C 1
ATOM 1966 O O . GLU B 2 5 ? 54.817 0.821 -1.222 1.00 116.87 26 GLU B O 1
ATOM 1972 N N . GLN B 2 6 ? 54.761 2.290 -2.932 1.00 109.75 27 GLN B N 1
ATOM 1973 C CA . GLN B 2 6 ? 53.867 3.207 -2.241 1.00 109.67 27 GLN B CA 1
ATOM 1974 C C . GLN B 2 6 ? 52.437 2.678 -2.245 1.00 118.28 27 GLN B C 1
ATOM 1975 O O . GLN B 2 6 ? 51.994 2.012 -3.184 1.00 124.37 27 GLN B O 1
ATOM 1977 N N . LEU B 2 7 ? 51.716 2.990 -1.174 1.00 116.52 28 LEU B N 1
ATOM 1978 C CA . LEU B 2 7 ? 50.339 2.547 -0.991 1.00 123.67 28 LEU B CA 1
ATOM 1979 C C . LEU B 2 7 ? 49.376 3.526 -1.655 1.00 134.98 28 LEU B C 1
ATOM 1980 O O . LEU B 2 7 ? 49.273 4.686 -1.237 1.00 137.74 28 LEU B O 1
ATOM 1985 N N . ASN B 2 8 ? 48.662 3.053 -2.673 1.00 130.67 29 ASN B N 1
ATOM 1986 C CA . ASN B 2 8 ? 47.693 3.881 -3.379 1.00 126.33 29 ASN B CA 1
ATOM 1987 C C . ASN B 2 8 ? 46.396 3.997 -2.581 1.00 117.57 29 ASN B C 1
ATOM 1988 O O . ASN B 2 8 ? 46.325 4.735 -1.596 1.00 114.09 29 ASN B O 1
#

InterPro domains:
  IPR001392 Clathrin adaptor, mu subunit [PIRSF005992] (1-434)
  IPR001392 Clathrin adaptor, mu subunit [PR00314] (12-32)
  IPR001392 Clathrin adaptor, mu subunit [PR00314] (98-125)
  IPR001392 Clathrin adaptor, mu subunit [PR00314] (161-189)
  IPR001392 Clathrin adaptor, mu subunit [PR00314] (243-270)
  IPR001392 Clathrin adaptor, mu subunit [PR00314] (312-327)
  IPR001392 Clathrin adaptor, mu subunit [PR00314] (352-363)
  IPR011012 Longin-like domain superfamily [SSF64356] (1-140)
  IPR018240 Clathrin adaptor, mu subunit, conserved site [PS00990] (159-179)
  IPR018240 Clathrin adaptor, mu subunit, conserved site [PS00991] (263-277)
  IPR022775 AP complex, mu/sigma subunit [PF01217] (2-125)
  IPR028565 Mu homology domain [PF00928] (160-435)
  IPR028565 Mu homology domain [PS51072] (170-434)
  IPR036168 AP-2 complex subunit mu, C-terminal superfamily [SSF49447] (159-434)
  IPR043512 Mu2, C-terminal domain [cd09251] (168-434)
  IPR043532 AP-2 complex subunit mu, N-terminal [cd14836] (1-140)
  IPR050431 Adaptor complexes medium subunit [PTHR10529] (1-434)

Sequence (254 aa):
IGWRREGIKYRRNELFLDVLESVNLLMSPQGQVLSAHVSGRVVMKSYLSGMPECKFGMNDQSIAIDDCTFHQCVRISFIPPDGEFELMRYRTTKDIILPFRVIPLVREVGRTKLEVKVVIKSNFKPSLLAQKIEVRIPTPLNTSGVQVICMKGKAKYKASENAIVWKIKRMAGMKESQISAEIELLPTNDKKKWARPPISMNFEVPFAPSGLKVRYLKVFEPKLNYSDHDVIKWVRYIGRSGIYETRCCYEQLN

GO terms:
  GO:0043195 terminal bouton (C, HDA)
  GO:0065003 protein-containing complex assembly (P, IDA)
  GO:0002092 positive regulation of receptor internalization (P, IMP)
  GO:1900244 positive regulation of synaptic vesicle endocytosis (P, IMP)
  GO:0005515 protein binding (F, IPI)
  GO:0005886 plasma membrane (C, TAS)
  GO:0050750 low-density lipoprotein particle receptor binding (F, IDA)
  GO:0005048 signal sequence binding (F, IDA)
  GO:0030122 AP-2 adaptor complex (C, IDA)
  GO:0098978 glutamatergic synapse (C, IDA)
  GO:0098978 glutamatergic synapse (C, IMP)
  GO:0098884 postsynaptic neurotransmitter receptor internalization (P, IDA)
  GO:0098884 postsynaptic neurotransmitter receptor internalization (P, IMP)
  GO:0098894 extrinsic component of presynaptic endocytic zone membrane (C, IDA)
  GO:0098978 glutamatergic synapse (C, EXP)
  GO:0048488 synaptic vesicle endocytosis (P, IDA)
  GO:0098884 postsynaptic neurotransmitter receptor internalization (P, EXP)
  GO:0008021 synaptic vesicle (C, IDA)
  GO:0008021 synaptic vesicle (C, EXP)
  GO:0048488 synaptic vesicle endocytosis (P, IMP)

Solvent-accessible surface area: 13660 Å² total; per-residue (Å²): 117,87,68,8,173,146,65,10,119,75,226,145,16,27,0,45,2,2,0,26,0,17,0,23,3,39,4,10,53,151,27,117,69,74,66,24,42,0,46,6,112,0,12,0,53,0,74,0,6,6,34,0,84,1,118,2,7,42,38,114,153,84,8,45,22,65,87,64,93,77,63,133,5,30,209,64,27,5,35,0,16,48,18,125,19,67,1,3,68,10,92,0,55,117,130,28,51,35,0,1,64,0,40,13,111,48,142,132,41,46,208,56,75,8,53,14,36,1,24,0,94,4,75,18,126,75,89,41,77,0,88,128,2,39,0,71,10,27,4,8,163,34,22,70,30,20,130,38,135,29,166,58,44,71,31,142,44,26,64,112,96,31,4,1,19,0,123,6,66,142,12,20,0,109,111,112,19,86,4,38,10,64,2,75,28,85,125,93,97,130,93,82,107,78,97,100,45,34,1,33,4,64,5,52,2,65,28,6,0,0,6,4,123,14,66,106,2,53,6,48,15,95,132,56,156,24,67,36,102,80,11,74,40,78,3,61,36,46,0,108,10,34,111,2,44,0,110,41,143,49,105,77,32,142

Foldseek 3Di:
DPQADFFQDDDAFEKEKEKEKAWAFEAELVGHTPFIKIKIWMKMFGRHGGFKKKDWDWQVVHFVWDDKDADPAPPVIGRDYHGIDIGIITMGGPQFQPQKTKHKDWDDDDPWKIKIKIKIAGADAQVWKKAWKKKKAAADLQFDDKDKDWDAFDKDQPVVVRIIIGTHGIDGHRDMTMMIMMTTGDDDDCVPPDDRFWMFIKIKTFAGRSSMDTDDMFIDDPVDDDGRVSYHYYYTYMYIYDHYTYGD/DDDDDD

Nearest PDB structures (foldseek):
  2bp5-assembly1_M  TM=9.917E-01  e=7.363E-48  Rattus norvegicus
  5wrm-assembly1_A  TM=9.867E-01  e=3.490E-48  Rattus norvegicus
  2pr9-assembly1_A  TM=9.912E-01  e=5.298E-47  Rattus norvegicus
  5fpi-assembly1_A  TM=9.906E-01  e=4.762E-47  Rattus norvegicus
  5wrk-assembly1_A  TM=9.576E-01  e=2.892E-45  Rattus norvegicus

Organism: Rattus norvegicus (NCBI:txid10116)

Secondary structure (DSSP, 8-state):
-TTS-TT---SS-EEEEEEEEEEEEEE-TTS-EEEEEEEEEEEEEEE-SSS-EEEEEE--------EEEE-TTB--EE-PPSEEEEEEEEEE-SS----EEEEEEEEEETTTEEEEEEEEEE-S-TTSEEEEEEEEEEPPTTEEEEEEEESSSEEEEETTTTEEEEEEEEEESS-EEEEEEEEEE----GGG----PPEEEEEEESS-TT---EEEEEEE-SSSS--GGG-EEEEEEEEEEEEEEE--/--EE--